Protein AF-A0A520IZM1-F1 (afdb_monomer_lite)

Secondary structure (DSSP, 8-state):
-TTTT-HHHHHHHTSS-THHHHHHHHHHHHHHHTT-SHHHHHHHHHHHHHHHTSS-THHHHHHHHHHHHHHHHTT-HHHHHHHHHHHHHHHIIIIIIIIIIIIHHHH-PPP---------THHHHHHHHHHHTSSHHHHHHHHHHHTS-TTHHHHHHHHHHH---TT----HHHHHHHHHHHHHHH-S---S-SS-HHHHTTHHHHHHHHHHHHHHHHHHTTSPPPHHHHHHHHHHIIIIIHHHHHHHHHHHHHHHHHHHHHHHTSSSSEEEEPGGGSTTGGGG----SS--SSEEEEGGGS-HHHHHHHHHHS-EEEE-HHHHTTTTPPS--SGGGTHHHHHHHHHHHHHTT--EEPP--

Structure (mmCIF, N/CA/C/O backbone):
data_AF-A0A520IZM1-F1
#
_entry.id   AF-A0A520IZM1-F1
#
loop_
_atom_site.group_PDB
_atom_site.id
_atom_site.type_symbol
_atom_site.label_atom_id
_atom_site.label_alt_id
_atom_site.label_comp_id
_atom_site.label_asym_id
_atom_site.label_entity_id
_atom_site.label_seq_id
_atom_site.pdbx_PDB_ins_code
_atom_site.Cartn_x
_atom_site.Cartn_y
_atom_site.Cartn_z
_atom_site.occupancy
_atom_site.B_iso_or_equiv
_atom_site.auth_seq_id
_atom_site.auth_comp_id
_atom_site.auth_asym_id
_atom_site.auth_atom_id
_atom_site.pdbx_PDB_model_num
ATOM 1 N N . MET A 1 1 ? -12.512 11.832 9.136 1.00 86.19 1 MET A N 1
ATOM 2 C CA . MET A 1 1 ? -11.643 13.032 9.088 1.00 86.19 1 MET A CA 1
ATOM 3 C C . MET A 1 1 ? -10.167 12.660 9.121 1.00 86.19 1 MET A C 1
ATOM 5 O O . MET A 1 1 ? -9.517 12.873 8.113 1.00 86.19 1 MET A O 1
ATOM 9 N N . LEU A 1 2 ? -9.660 12.018 10.186 1.00 93.12 2 LEU A N 1
ATOM 10 C CA . LEU A 1 2 ? -8.233 11.657 10.304 1.00 93.12 2 LEU A CA 1
ATOM 11 C C . LEU A 1 2 ? -7.685 10.897 9.080 1.00 93.12 2 LEU A C 1
ATOM 13 O O . LEU A 1 2 ? -6.688 11.326 8.507 1.00 93.12 2 LEU A O 1
ATOM 17 N N . ALA A 1 3 ? -8.380 9.843 8.633 1.00 92.50 3 ALA A N 1
ATOM 18 C CA . ALA A 1 3 ? -8.018 9.098 7.421 1.00 92.50 3 ALA A CA 1
ATOM 19 C C . ALA A 1 3 ? -8.086 9.948 6.140 1.00 92.50 3 ALA A C 1
ATOM 21 O O . ALA A 1 3 ? -7.183 9.879 5.319 1.00 92.50 3 ALA A O 1
ATOM 22 N N . LEU A 1 4 ? -9.122 10.781 5.987 1.00 91.25 4 LEU A N 1
ATOM 23 C CA . LEU A 1 4 ? -9.323 11.616 4.791 1.00 91.25 4 LEU A CA 1
ATOM 24 C C . LEU A 1 4 ? -8.214 12.658 4.607 1.00 91.25 4 LEU A C 1
ATOM 26 O O . LEU A 1 4 ? -7.920 13.057 3.491 1.00 91.25 4 LEU A O 1
ATOM 30 N N . THR A 1 5 ? -7.592 13.079 5.707 1.00 94.06 5 THR A N 1
ATOM 31 C CA . THR A 1 5 ? -6.440 13.991 5.707 1.00 94.06 5 THR A CA 1
ATOM 32 C C . THR A 1 5 ? -5.100 13.270 5.878 1.00 94.06 5 THR A C 1
ATOM 34 O O . THR A 1 5 ? -4.087 13.914 6.124 1.00 94.06 5 THR A O 1
ATOM 37 N N . SER A 1 6 ? -5.072 11.935 5.810 1.00 95.06 6 SER A N 1
ATOM 38 C CA . SER A 1 6 ? -3.815 11.186 5.774 1.00 95.06 6 SER A CA 1
ATOM 39 C C . SER A 1 6 ? -3.179 11.372 4.403 1.00 95.06 6 SER A C 1
ATOM 41 O O . SER A 1 6 ? -3.720 10.908 3.396 1.00 95.06 6 SER A O 1
ATOM 43 N N . THR A 1 7 ? -2.010 12.009 4.355 1.00 94.94 7 THR A N 1
ATOM 44 C CA . THR A 1 7 ? -1.255 12.162 3.108 1.00 94.94 7 THR A CA 1
ATOM 45 C C . THR A 1 7 ? -0.929 10.806 2.494 1.00 94.94 7 THR A C 1
ATOM 47 O O . THR A 1 7 ? -0.939 10.670 1.274 1.00 94.94 7 THR A O 1
ATOM 50 N N . GLN A 1 8 ? -0.694 9.777 3.319 1.00 94.25 8 GLN A N 1
ATOM 51 C CA . GLN A 1 8 ? -0.484 8.419 2.819 1.00 94.25 8 GLN A CA 1
ATOM 52 C C . GLN A 1 8 ? -1.692 7.918 2.025 1.00 94.25 8 GLN A C 1
ATOM 54 O O . GLN A 1 8 ? -1.521 7.351 0.946 1.00 94.25 8 GLN A O 1
ATOM 59 N N . LEU A 1 9 ? -2.905 8.121 2.541 1.00 93.06 9 LEU A N 1
ATOM 60 C CA . LEU A 1 9 ? -4.125 7.691 1.864 1.00 93.06 9 LEU A CA 1
ATOM 61 C C . LEU A 1 9 ? -4.373 8.484 0.581 1.00 93.06 9 LEU A C 1
ATOM 63 O O . LEU A 1 9 ? -4.640 7.886 -0.456 1.00 93.06 9 LEU A O 1
ATOM 67 N N . VAL A 1 10 ? -4.208 9.806 0.630 1.00 91.38 10 VAL A N 1
ATOM 68 C CA . VAL A 1 10 ? -4.404 10.677 -0.538 1.00 91.38 10 VAL A CA 1
ATOM 69 C C . VAL A 1 10 ? -3.401 10.353 -1.646 1.00 91.38 10 VAL A C 1
ATOM 71 O O . VAL A 1 10 ? -3.801 10.119 -2.782 1.00 91.38 10 VAL A O 1
ATOM 74 N N . ALA A 1 11 ? -2.108 10.270 -1.324 1.00 91.88 11 ALA A N 1
ATOM 75 C CA . ALA A 1 11 ? -1.072 10.010 -2.320 1.00 91.88 11 ALA A CA 1
ATOM 76 C C . ALA A 1 11 ? -1.209 8.618 -2.952 1.00 91.88 11 ALA A C 1
ATOM 78 O O . ALA A 1 11 ? -1.062 8.477 -4.161 1.00 91.88 11 ALA A O 1
ATOM 79 N N . THR A 1 12 ? -1.532 7.590 -2.159 1.00 89.88 12 THR A N 1
ATOM 80 C CA . THR A 1 12 ? -1.776 6.244 -2.707 1.00 89.88 12 THR A CA 1
ATOM 81 C C . THR A 1 12 ? -3.019 6.201 -3.597 1.00 89.88 12 THR A C 1
ATOM 83 O O . THR A 1 12 ? -2.967 5.561 -4.644 1.00 89.88 12 THR A O 1
ATOM 86 N N . ALA A 1 13 ? -4.086 6.934 -3.256 1.00 88.88 13 ALA A N 1
ATOM 87 C CA . ALA A 1 13 ? -5.315 6.990 -4.053 1.00 88.88 13 ALA A CA 1
ATOM 88 C C . ALA A 1 13 ? -5.126 7.637 -5.436 1.00 88.88 13 ALA A C 1
ATOM 90 O O . ALA A 1 13 ? -5.909 7.382 -6.345 1.00 88.88 13 ALA A O 1
ATOM 91 N N . MET A 1 14 ? -4.074 8.439 -5.619 1.00 87.88 14 MET A N 1
ATOM 92 C CA . MET A 1 14 ? -3.704 9.033 -6.910 1.00 87.88 14 MET A CA 1
ATOM 93 C C . MET A 1 14 ? -2.930 8.069 -7.821 1.00 87.88 14 MET A C 1
ATOM 95 O O . MET A 1 14 ? -2.440 8.470 -8.876 1.00 87.88 14 MET A O 1
ATOM 99 N N . THR A 1 15 ? -2.767 6.809 -7.416 1.00 83.88 15 THR A N 1
ATOM 100 C CA . THR A 1 15 ? -1.950 5.826 -8.130 1.00 83.88 15 THR A CA 1
ATOM 101 C C . THR A 1 15 ? -2.686 4.507 -8.306 1.00 83.88 15 THR A C 1
ATOM 103 O O . THR A 1 15 ? -3.605 4.191 -7.558 1.00 83.88 15 THR A O 1
ATOM 106 N N . ALA A 1 16 ? -2.231 3.681 -9.250 1.00 78.12 16 ALA A N 1
ATOM 107 C CA . ALA A 1 16 ? -2.749 2.326 -9.443 1.00 78.12 16 ALA A CA 1
ATOM 108 C C . ALA A 1 16 ? -2.292 1.328 -8.352 1.00 78.12 16 ALA A C 1
ATOM 110 O O . ALA A 1 16 ? -2.484 0.120 -8.490 1.00 78.12 16 ALA A O 1
ATOM 111 N N . TYR A 1 17 ? -1.668 1.797 -7.262 1.00 76.06 17 TYR A N 1
ATOM 112 C CA . TYR A 1 17 ? -1.291 0.925 -6.156 1.00 76.06 17 TYR A CA 1
ATOM 113 C C . TYR A 1 17 ? -2.543 0.351 -5.486 1.00 76.06 17 TYR A C 1
ATOM 115 O O . TYR A 1 17 ? -3.392 1.078 -4.974 1.00 76.06 17 TYR A O 1
ATOM 123 N N . ALA A 1 18 ? -2.589 -0.975 -5.350 1.00 82.69 18 ALA A N 1
ATOM 124 C CA . ALA A 1 18 ? -3.681 -1.693 -4.684 1.00 82.69 18 ALA A CA 1
ATOM 125 C C . ALA A 1 18 ? -3.877 -1.330 -3.197 1.00 82.69 18 ALA A C 1
ATOM 127 O O . ALA A 1 18 ? -4.803 -1.813 -2.551 1.00 82.69 18 ALA A O 1
ATOM 128 N N . MET A 1 19 ? -3.005 -0.501 -2.620 1.00 89.25 19 MET A N 1
ATOM 129 C CA . MET A 1 19 ? -3.040 -0.156 -1.202 1.00 89.25 19 MET A CA 1
ATOM 130 C C . MET A 1 19 ? -4.317 0.582 -0.814 1.00 89.25 19 MET A C 1
ATOM 132 O O . MET A 1 19 ? -4.907 0.245 0.209 1.00 89.25 19 MET A O 1
ATOM 136 N N . THR A 1 20 ? -4.805 1.497 -1.651 1.00 89.88 20 THR A N 1
ATOM 137 C CA . THR A 1 20 ? -6.075 2.190 -1.399 1.00 89.88 20 THR A CA 1
ATOM 138 C C . THR A 1 20 ? -7.253 1.214 -1.399 1.00 89.88 20 THR A C 1
ATOM 140 O O . THR A 1 20 ? -8.137 1.317 -0.549 1.00 89.88 20 THR A O 1
ATOM 143 N N . ALA A 1 21 ? -7.231 0.208 -2.281 1.00 92.06 21 ALA A N 1
ATOM 144 C CA . ALA A 1 21 ? -8.219 -0.866 -2.275 1.00 92.06 21 ALA A CA 1
ATOM 145 C C . ALA A 1 21 ? -8.105 -1.733 -1.008 1.00 92.06 21 ALA A C 1
ATOM 147 O O . ALA A 1 21 ? -9.122 -2.024 -0.384 1.00 92.06 21 ALA A O 1
ATOM 148 N N . HIS A 1 22 ? -6.890 -2.067 -0.556 1.00 92.88 22 HIS A N 1
ATOM 149 C CA . HIS A 1 22 ? -6.690 -2.749 0.728 1.00 92.88 22 HIS A CA 1
ATOM 150 C C . HIS A 1 22 ? -7.222 -1.933 1.909 1.00 92.88 22 HIS A C 1
ATOM 152 O O . HIS A 1 22 ? -7.874 -2.501 2.780 1.00 92.88 22 HIS A O 1
ATOM 158 N N . PHE A 1 23 ? -6.992 -0.617 1.948 1.00 94.38 23 PHE A N 1
ATOM 159 C CA . PHE A 1 23 ? -7.572 0.250 2.9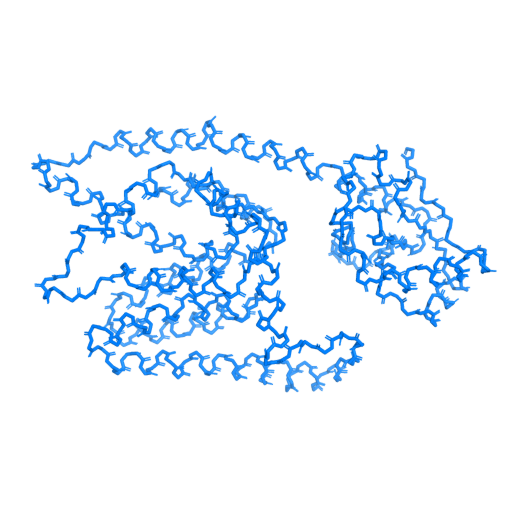74 1.00 94.38 23 PHE A CA 1
ATOM 160 C C . PHE A 1 23 ? -9.102 0.182 2.956 1.00 94.38 23 PHE A C 1
ATOM 162 O O . PHE A 1 23 ? -9.711 -0.071 3.994 1.00 94.38 23 PHE A O 1
ATOM 169 N N . ALA A 1 24 ? -9.717 0.383 1.787 1.00 95.44 24 ALA A N 1
ATOM 170 C CA . ALA A 1 24 ? -11.167 0.414 1.647 1.00 95.44 24 ALA A CA 1
ATOM 171 C C . ALA A 1 24 ? -11.797 -0.930 2.034 1.00 95.44 24 ALA A C 1
ATOM 173 O O . ALA A 1 24 ? -12.687 -0.969 2.881 1.00 95.44 24 ALA A O 1
ATOM 174 N N . LEU A 1 25 ? -11.294 -2.038 1.483 1.00 96.94 25 LEU A N 1
ATOM 175 C CA . LEU A 1 25 ? -11.811 -3.368 1.790 1.00 96.94 25 LEU A CA 1
ATOM 176 C C . LEU A 1 25 ? -11.578 -3.742 3.255 1.00 96.94 25 LEU A C 1
ATOM 178 O O . LEU A 1 25 ? -12.497 -4.258 3.876 1.00 96.94 25 LEU A O 1
ATOM 182 N N . ASN A 1 26 ? -10.422 -3.425 3.849 1.00 96.50 26 ASN A N 1
ATOM 183 C CA . ASN A 1 26 ? -10.201 -3.672 5.276 1.00 96.50 26 ASN A CA 1
ATOM 184 C C . ASN A 1 26 ? -11.117 -2.812 6.158 1.00 96.50 26 ASN A C 1
ATOM 186 O O . ASN A 1 26 ? -11.580 -3.289 7.189 1.00 96.50 26 ASN A O 1
ATOM 190 N N . ALA A 1 27 ? -11.413 -1.567 5.772 1.00 97.00 27 ALA A N 1
ATOM 191 C CA . ALA A 1 27 ? -12.343 -0.712 6.506 1.00 97.00 27 ALA A CA 1
ATOM 192 C C . ALA A 1 27 ? -13.780 -1.254 6.456 1.00 97.00 27 ALA A C 1
ATOM 194 O O . ALA A 1 27 ? -14.446 -1.321 7.489 1.00 97.00 27 ALA A O 1
ATOM 195 N N . ILE A 1 28 ? -14.245 -1.679 5.275 1.00 97.94 28 ILE A N 1
ATOM 196 C CA . ILE A 1 28 ? -15.577 -2.273 5.100 1.00 97.94 28 ILE A CA 1
ATOM 197 C C . ILE A 1 28 ? -15.640 -3.625 5.824 1.00 97.94 28 ILE A C 1
ATOM 199 O O . ILE A 1 28 ? -16.577 -3.870 6.581 1.00 97.94 28 ILE A O 1
ATOM 203 N N . TRP A 1 29 ? -14.613 -4.468 5.671 1.00 98.38 29 TRP A N 1
ATOM 204 C CA . TRP A 1 29 ? -14.464 -5.721 6.414 1.00 98.38 29 TRP A CA 1
ATOM 205 C C . TRP A 1 29 ? -14.590 -5.482 7.915 1.00 98.38 29 TRP A C 1
ATOM 207 O O . TRP A 1 29 ? -15.370 -6.154 8.581 1.00 98.38 29 TRP A O 1
ATOM 217 N N . LEU A 1 30 ? -13.872 -4.483 8.437 1.00 97.62 30 LEU A N 1
ATOM 218 C CA . LEU A 1 30 ? -13.854 -4.154 9.857 1.00 97.62 30 LEU A CA 1
ATOM 219 C C . LEU A 1 30 ? -15.220 -3.680 10.342 1.00 97.62 30 LEU A C 1
ATOM 221 O O . LEU A 1 30 ? -15.668 -4.103 11.404 1.00 97.62 30 LEU A O 1
ATOM 225 N N . ALA A 1 31 ? -15.910 -2.858 9.551 1.00 97.50 31 ALA A N 1
ATOM 226 C CA . ALA A 1 31 ? -17.267 -2.431 9.860 1.00 97.50 31 ALA A CA 1
ATOM 227 C C . ALA A 1 31 ? -18.223 -3.627 9.983 1.00 97.50 31 ALA A C 1
ATOM 229 O O . ALA A 1 31 ? -18.970 -3.699 10.955 1.00 97.50 31 ALA A O 1
ATOM 230 N N . PHE A 1 32 ? -18.175 -4.588 9.053 1.00 98.31 32 PHE A N 1
ATOM 231 C CA . PHE A 1 32 ? -19.036 -5.775 9.100 1.00 98.31 32 PHE A CA 1
ATOM 232 C C . PHE A 1 32 ? -18.636 -6.774 10.187 1.00 98.31 32 PHE A C 1
ATOM 234 O O . PHE A 1 32 ? -19.505 -7.298 10.881 1.00 98.31 32 PHE A O 1
ATOM 241 N N . TYR A 1 33 ? -17.338 -6.988 10.388 1.00 97.75 33 TYR A N 1
ATOM 242 C CA . TYR A 1 33 ? -16.811 -7.838 11.450 1.00 97.75 33 TYR A CA 1
ATOM 243 C C . TYR A 1 33 ? -17.253 -7.343 12.836 1.00 97.75 33 TYR A C 1
ATOM 245 O O . TYR A 1 33 ? -17.683 -8.130 13.680 1.00 97.75 33 TYR A O 1
ATOM 253 N N . LEU A 1 34 ? -17.220 -6.024 13.062 1.00 95.44 34 LEU A N 1
ATOM 254 C CA . LEU A 1 34 ? -17.606 -5.422 14.340 1.00 95.44 34 LEU A CA 1
ATOM 255 C C . LEU A 1 34 ? -19.116 -5.445 14.616 1.00 95.44 34 LEU A C 1
ATOM 257 O O . LEU A 1 34 ? -19.501 -5.224 15.762 1.00 95.44 34 LEU A O 1
ATOM 261 N N . ARG A 1 35 ? -19.970 -5.755 13.629 1.00 95.75 35 ARG A N 1
ATOM 262 C CA . ARG A 1 35 ? -21.417 -5.925 13.859 1.00 95.75 35 ARG A CA 1
ATOM 263 C C . ARG A 1 35 ? -21.745 -7.151 14.710 1.00 95.75 35 ARG A C 1
ATOM 265 O O . ARG A 1 35 ? -22.780 -7.160 15.366 1.00 95.75 35 ARG A O 1
ATOM 272 N N . ARG A 1 36 ? -20.869 -8.165 14.709 1.00 92.31 36 ARG A N 1
ATOM 273 C CA . ARG A 1 36 ? -21.008 -9.416 15.485 1.00 92.31 36 ARG A CA 1
ATOM 274 C C . ARG A 1 36 ? -22.295 -10.206 15.208 1.00 92.31 36 ARG A C 1
ATOM 276 O O . ARG A 1 36 ? -22.712 -11.013 16.035 1.00 92.31 36 ARG A O 1
ATOM 283 N N . ASP A 1 37 ? -22.911 -9.997 14.049 1.00 96.00 37 ASP A N 1
ATOM 284 C CA . ASP A 1 37 ? -24.079 -10.748 13.591 1.00 96.00 37 ASP A CA 1
ATOM 285 C C . ASP A 1 37 ? -23.699 -11.709 12.440 1.00 96.00 37 ASP A C 1
ATOM 287 O O . ASP A 1 37 ? -22.676 -11.495 11.777 1.00 96.00 37 ASP A O 1
ATOM 291 N N . PRO A 1 38 ? -24.472 -12.786 12.186 1.00 96.62 38 PRO A N 1
ATOM 292 C CA . PRO A 1 38 ? -24.128 -13.780 11.166 1.00 96.62 38 PRO A CA 1
ATOM 293 C C . PRO A 1 38 ? -23.990 -13.204 9.753 1.00 96.62 38 PRO A C 1
ATOM 295 O O . PRO A 1 38 ? -23.098 -13.616 9.012 1.00 96.62 38 PRO A O 1
ATOM 298 N N . LEU A 1 39 ? -24.836 -12.235 9.384 1.00 97.25 39 LEU A N 1
ATOM 299 C CA . LEU A 1 39 ? -24.761 -11.571 8.085 1.00 97.25 39 LEU A CA 1
ATOM 300 C C . LEU A 1 39 ? -23.499 -10.706 8.005 1.00 97.25 39 LEU A C 1
ATOM 302 O O . LEU A 1 39 ? -22.800 -10.736 6.996 1.00 97.25 39 LEU A O 1
ATOM 306 N N . GLY A 1 40 ? -23.160 -10.000 9.086 1.00 97.69 40 GLY A N 1
ATOM 307 C CA . GLY A 1 40 ? -21.903 -9.267 9.219 1.00 97.69 40 GLY A CA 1
ATOM 308 C C . GLY A 1 40 ? -20.684 -10.160 8.990 1.00 97.69 40 GLY A C 1
ATOM 309 O O . GLY A 1 40 ? -19.823 -9.834 8.176 1.00 97.69 40 GLY A O 1
ATOM 310 N N . HIS A 1 41 ? -20.639 -11.333 9.624 1.00 98.00 41 HIS A N 1
ATOM 311 C CA . HIS A 1 41 ? -19.549 -12.284 9.408 1.00 98.00 41 HIS A CA 1
ATOM 312 C C . HIS A 1 41 ? -19.519 -12.850 7.985 1.00 98.00 41 HIS A C 1
ATOM 314 O O . HIS A 1 41 ? -18.443 -12.913 7.392 1.00 98.00 41 HIS A O 1
ATOM 320 N N . ALA A 1 42 ? -20.670 -13.200 7.407 1.00 98.06 42 ALA A N 1
ATOM 321 C CA . ALA A 1 42 ? -20.746 -13.684 6.029 1.00 98.06 42 ALA A CA 1
ATOM 322 C C . ALA A 1 42 ? -20.217 -12.644 5.026 1.00 98.06 42 ALA A C 1
ATOM 324 O O . ALA A 1 42 ? -19.380 -12.960 4.179 1.00 98.06 42 ALA A O 1
ATOM 325 N N . VAL A 1 43 ? -20.639 -11.383 5.166 1.00 98.31 43 VAL A N 1
ATOM 326 C CA . VAL A 1 43 ? -20.176 -10.281 4.311 1.00 98.31 43 VAL A CA 1
ATOM 327 C C . VAL A 1 43 ? -18.689 -9.996 4.535 1.00 98.31 43 VAL A C 1
ATOM 329 O O . VAL A 1 43 ? -17.949 -9.832 3.567 1.00 98.31 43 VAL A O 1
ATOM 332 N N . ALA A 1 44 ? -18.212 -9.997 5.782 1.00 98.25 44 ALA A N 1
ATOM 333 C CA . ALA A 1 44 ? -16.790 -9.832 6.077 1.00 98.25 44 ALA A CA 1
ATOM 334 C C . ALA A 1 44 ? -15.942 -10.955 5.452 1.00 98.25 44 ALA A C 1
ATOM 336 O O . ALA A 1 44 ? -14.880 -10.681 4.901 1.00 98.25 44 ALA A O 1
ATOM 337 N N . ILE A 1 45 ? -16.407 -12.207 5.464 1.00 98.31 45 ILE A N 1
ATOM 338 C CA . ILE A 1 45 ? -15.703 -13.314 4.799 1.00 98.31 45 ILE A CA 1
ATOM 339 C C . ILE A 1 45 ? -15.641 -13.093 3.280 1.00 98.31 45 ILE A C 1
ATOM 341 O O . ILE A 1 45 ? -14.573 -13.212 2.681 1.00 98.31 45 ILE A O 1
ATOM 345 N N . ALA A 1 46 ? -16.751 -12.693 2.655 1.00 98.00 46 ALA A N 1
ATOM 346 C CA . ALA A 1 46 ? -16.778 -12.391 1.223 1.00 98.00 46 ALA A CA 1
ATOM 347 C C . ALA A 1 46 ? -15.823 -11.241 0.850 1.00 98.00 46 ALA A C 1
ATOM 349 O O . ALA A 1 46 ? -15.053 -11.347 -0.105 1.00 98.00 46 ALA A O 1
ATOM 350 N N . ILE A 1 47 ? -15.805 -10.163 1.640 1.00 98.12 47 ILE A N 1
ATOM 351 C CA . ILE A 1 47 ? -14.861 -9.052 1.457 1.00 98.12 47 ILE A CA 1
ATOM 352 C C . ILE A 1 47 ? -13.419 -9.528 1.645 1.00 98.12 47 ILE A C 1
ATOM 354 O O . ILE A 1 47 ? -12.536 -9.102 0.905 1.00 98.12 47 ILE A O 1
ATOM 358 N N . GLY A 1 48 ? -13.171 -10.411 2.612 1.00 97.25 48 GLY A N 1
ATOM 359 C CA . GLY A 1 48 ? -11.837 -10.939 2.873 1.00 97.25 48 GLY A CA 1
ATOM 360 C C . GLY A 1 48 ? -11.293 -11.802 1.737 1.00 97.25 48 GLY A C 1
ATOM 361 O O . GLY A 1 48 ? -10.105 -11.707 1.414 1.00 97.25 48 GLY A O 1
ATOM 362 N N . LEU A 1 49 ? -12.163 -12.556 1.059 1.00 96.69 49 LEU A N 1
ATOM 363 C CA . LEU A 1 49 ? -11.809 -13.262 -0.171 1.00 96.69 49 LEU A CA 1
ATOM 364 C C . LEU A 1 49 ? -11.353 -12.274 -1.253 1.00 96.69 49 LEU A C 1
ATOM 366 O O . LEU A 1 49 ? -10.274 -12.451 -1.816 1.00 96.69 49 LEU A O 1
ATOM 370 N N . LEU A 1 50 ? -12.115 -11.202 -1.495 1.00 95.50 50 LEU A N 1
ATOM 371 C CA . LEU A 1 50 ? -11.759 -10.170 -2.480 1.00 95.50 50 LEU A CA 1
ATOM 372 C C . LEU A 1 50 ? -10.463 -9.437 -2.107 1.00 95.50 50 LEU A C 1
ATOM 374 O O . LEU A 1 50 ? -9.587 -9.251 -2.948 1.00 95.50 50 LEU A O 1
ATOM 378 N N . ALA A 1 51 ? -10.312 -9.052 -0.838 1.00 95.06 51 ALA A N 1
ATOM 379 C CA . ALA A 1 51 ? -9.149 -8.319 -0.348 1.00 95.06 51 ALA A CA 1
ATOM 380 C C . ALA A 1 51 ? -7.857 -9.141 -0.438 1.00 95.06 51 ALA A C 1
ATOM 382 O O . ALA A 1 51 ? -6.797 -8.585 -0.730 1.00 95.06 51 ALA A O 1
ATOM 383 N N . THR A 1 52 ? -7.941 -10.456 -0.218 1.00 93.81 52 THR A N 1
ATOM 384 C CA . THR A 1 52 ? -6.815 -11.385 -0.399 1.00 93.81 52 THR A CA 1
ATOM 385 C C . THR A 1 52 ? -6.366 -11.457 -1.862 1.00 93.81 52 THR A C 1
ATOM 387 O O . THR A 1 52 ? -5.172 -11.572 -2.123 1.00 93.81 52 THR A O 1
ATOM 390 N N . GLY A 1 53 ? -7.293 -11.328 -2.815 1.00 89.88 53 GLY A N 1
ATOM 391 C CA . GLY A 1 53 ? -7.032 -11.456 -4.252 1.00 89.88 53 GLY A CA 1
ATOM 392 C C . GLY A 1 53 ? -6.411 -10.250 -4.952 1.00 89.88 53 GLY A C 1
ATOM 393 O O . GLY A 1 53 ? -6.180 -10.324 -6.151 1.00 89.88 53 GLY A O 1
ATOM 394 N N . LEU A 1 54 ? -6.171 -9.135 -4.251 1.00 88.56 54 LEU A N 1
ATOM 395 C CA . LEU A 1 54 ? -5.706 -7.889 -4.869 1.00 88.56 54 LEU A CA 1
ATOM 396 C C . LEU A 1 54 ? -4.264 -7.982 -5.402 1.00 88.56 54 LEU A C 1
ATOM 398 O O . LEU A 1 54 ? -4.032 -8.345 -6.547 1.00 88.56 54 LEU A O 1
ATOM 402 N N . HIS A 1 55 ? -3.276 -7.574 -4.603 1.00 78.69 55 HIS A N 1
ATOM 403 C CA . HIS A 1 55 ? -1.884 -7.499 -5.053 1.00 78.69 55 HIS A CA 1
ATOM 404 C C . HIS A 1 55 ? -1.040 -8.664 -4.542 1.00 78.69 55 HIS A C 1
ATOM 406 O O . HIS A 1 55 ? -0.205 -9.195 -5.265 1.00 78.69 55 HIS A O 1
ATOM 412 N N . GLN A 1 56 ? -1.224 -9.027 -3.274 1.00 79.25 56 GLN A N 1
ATOM 413 C CA . GLN A 1 56 ? -0.481 -10.084 -2.601 1.00 79.25 56 GLN A CA 1
ATOM 414 C C . GLN A 1 56 ? -1.350 -10.668 -1.485 1.00 79.25 56 GLN A C 1
ATOM 416 O O . GLN A 1 56 ? -1.863 -9.916 -0.649 1.00 79.25 56 GLN A O 1
ATOM 421 N N . PHE A 1 57 ? -1.448 -11.999 -1.436 1.00 80.81 57 PHE A N 1
ATOM 422 C CA . PHE A 1 57 ? -2.330 -12.719 -0.510 1.00 80.81 57 PHE A CA 1
ATOM 423 C C . PHE A 1 57 ? -2.078 -12.354 0.956 1.00 80.81 57 PHE A C 1
ATOM 425 O O . PHE A 1 57 ? -3.007 -12.267 1.759 1.00 80.81 57 PHE A O 1
ATOM 432 N N . GLN A 1 58 ? -0.822 -12.069 1.308 1.00 82.62 58 GLN A N 1
ATOM 433 C CA . GLN A 1 58 ? -0.459 -11.763 2.683 1.00 82.62 58 GLN A CA 1
ATOM 434 C C . GLN A 1 58 ? -1.092 -10.474 3.231 1.00 82.62 58 GLN A C 1
ATOM 436 O O . GLN A 1 58 ? -1.362 -10.427 4.421 1.00 82.62 58 GLN A O 1
ATOM 441 N N . PHE A 1 59 ? -1.373 -9.428 2.444 1.00 87.81 59 PHE A N 1
ATOM 442 C CA . PHE A 1 59 ? -1.785 -8.141 3.039 1.00 87.81 59 PHE A CA 1
ATOM 443 C C . PHE A 1 59 ? -3.068 -8.244 3.870 1.00 87.81 59 PHE A C 1
ATOM 445 O O . PHE A 1 59 ? -3.118 -7.732 4.989 1.00 87.81 59 PHE A O 1
ATOM 452 N N . HIS A 1 60 ? -4.093 -8.918 3.344 1.00 92.38 60 HIS A N 1
ATOM 453 C CA . HIS A 1 60 ? -5.339 -9.098 4.082 1.00 92.38 60 HIS A CA 1
ATOM 454 C C . HIS A 1 60 ? -5.221 -10.198 5.146 1.00 92.38 60 HIS A C 1
ATOM 456 O O . HIS A 1 60 ? -5.687 -10.014 6.265 1.00 92.38 60 HIS A O 1
ATOM 462 N N . VAL A 1 61 ? -4.533 -11.306 4.853 1.00 91.69 61 VAL A N 1
ATOM 463 C CA . VAL A 1 61 ? -4.357 -12.401 5.824 1.00 91.69 61 VAL A CA 1
ATOM 464 C C . VAL A 1 61 ? -3.582 -11.940 7.065 1.00 91.69 61 VAL A C 1
ATOM 466 O O . VAL A 1 61 ? -3.980 -12.252 8.186 1.00 91.69 61 VAL A O 1
ATOM 469 N N . LEU A 1 62 ? -2.525 -11.136 6.899 1.00 88.75 62 LEU A N 1
ATOM 470 C CA . LEU A 1 62 ? -1.774 -10.566 8.023 1.00 88.75 62 LEU A CA 1
ATOM 471 C C . LEU A 1 62 ? -2.638 -9.575 8.819 1.00 88.75 62 LEU A C 1
ATOM 473 O O . LEU A 1 62 ? -2.559 -9.556 10.044 1.00 88.75 62 LEU A O 1
ATOM 477 N N . PHE A 1 63 ? -3.503 -8.806 8.152 1.00 93.81 63 PHE A N 1
ATOM 478 C CA . PHE A 1 63 ? -4.474 -7.935 8.818 1.00 93.81 63 PHE A CA 1
ATOM 479 C C . PHE A 1 63 ? -5.495 -8.731 9.648 1.00 93.81 63 PHE A C 1
ATOM 481 O O . PHE A 1 63 ? -5.736 -8.395 10.800 1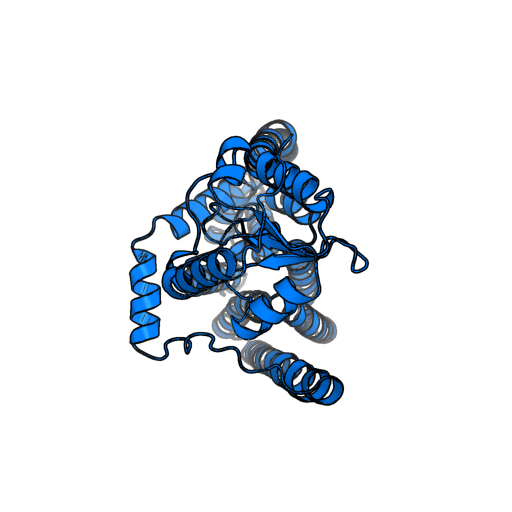.00 93.81 63 PHE A O 1
ATOM 488 N N . VAL A 1 64 ? -6.070 -9.808 9.104 1.00 95.75 64 VAL A N 1
ATOM 489 C CA . VAL A 1 64 ? -7.050 -10.644 9.824 1.00 95.75 64 VAL A CA 1
ATOM 490 C C . VAL A 1 64 ? -6.392 -11.460 10.940 1.00 95.75 64 VAL A C 1
ATOM 492 O O . VAL A 1 64 ? -7.047 -11.767 11.936 1.00 95.75 64 VAL A O 1
ATOM 495 N N . SER A 1 65 ? -5.094 -11.768 10.836 1.00 93.56 65 SER A N 1
ATOM 496 C CA . SER A 1 65 ? -4.380 -12.571 11.837 1.00 93.56 65 SER A CA 1
ATOM 497 C C . SER A 1 65 ? -4.506 -12.009 13.258 1.00 93.56 65 SER A C 1
ATOM 499 O O . SER A 1 65 ? -4.766 -12.764 14.197 1.00 93.56 65 SER A O 1
ATOM 501 N N . GLY A 1 66 ? -4.430 -10.684 13.426 1.00 95.62 66 GLY A N 1
ATOM 502 C CA . GLY A 1 66 ? -4.631 -10.072 14.732 1.00 95.62 66 GLY A CA 1
ATOM 503 C C . GLY A 1 66 ? -6.057 -10.210 15.253 1.00 95.62 66 GLY A C 1
ATOM 504 O O . GLY A 1 66 ? -6.239 -10.388 16.453 1.00 95.62 66 GLY A O 1
ATOM 505 N N . PHE A 1 67 ? -7.068 -10.187 14.383 1.00 97.00 67 PHE A N 1
ATOM 506 C CA . PHE A 1 67 ? -8.464 -10.388 14.783 1.00 97.00 67 PHE A CA 1
ATOM 507 C C . PHE A 1 67 ? -8.734 -11.826 15.224 1.00 97.00 67 PHE A C 1
ATOM 509 O O . PHE A 1 67 ? -9.432 -12.028 16.211 1.00 97.00 67 PHE A O 1
ATOM 516 N N . ILE A 1 68 ? -8.113 -12.814 14.573 1.00 97.25 68 ILE A N 1
ATOM 517 C CA . ILE A 1 68 ? -8.176 -14.218 15.005 1.00 97.25 68 ILE A CA 1
ATOM 518 C C . ILE A 1 68 ? -7.577 -14.368 16.410 1.00 97.25 68 ILE A C 1
ATOM 520 O O . ILE A 1 68 ? -8.200 -14.959 17.293 1.00 97.25 68 ILE A O 1
ATOM 524 N N . VAL A 1 69 ? -6.392 -13.791 16.645 1.00 96.88 69 VAL A N 1
ATOM 525 C CA . VAL A 1 69 ? -5.752 -13.812 17.972 1.00 96.88 69 VAL A CA 1
ATOM 526 C C . VAL A 1 69 ? -6.600 -13.073 19.004 1.00 96.88 69 VAL A C 1
ATOM 528 O O . VAL A 1 69 ? -6.785 -13.562 20.116 1.00 96.88 69 VAL A O 1
ATOM 531 N N . TRP A 1 70 ? -7.157 -11.920 18.636 1.00 96.00 70 TRP A N 1
ATOM 532 C CA . TRP A 1 70 ? -8.051 -11.161 19.501 1.00 96.00 70 TRP A CA 1
ATOM 533 C C . TRP A 1 70 ? -9.315 -11.954 19.861 1.00 96.00 70 TRP A C 1
ATOM 535 O O . TRP A 1 70 ? -9.722 -11.936 21.023 1.00 96.00 70 TRP A O 1
ATOM 545 N N . ASP A 1 71 ? -9.916 -12.682 18.918 1.00 96.19 71 ASP A N 1
ATOM 546 C CA . ASP A 1 71 ? -11.073 -13.541 19.172 1.00 96.19 71 ASP A CA 1
ATOM 547 C C . ASP A 1 71 ? -10.742 -14.685 20.128 1.00 96.19 71 ASP A C 1
ATOM 549 O O . ASP A 1 71 ? -11.479 -14.877 21.097 1.00 96.19 71 ASP A O 1
ATOM 553 N N . PHE A 1 72 ? -9.621 -15.385 19.929 1.00 96.56 72 PHE A N 1
ATOM 554 C CA . PHE A 1 72 ? -9.163 -16.408 20.875 1.00 96.56 72 PHE A CA 1
ATOM 555 C C . PHE A 1 72 ? -8.929 -15.824 22.270 1.00 96.56 72 PHE A C 1
ATOM 557 O O . PHE A 1 72 ? -9.468 -16.339 23.250 1.00 96.56 72 PHE A O 1
ATOM 564 N N . ALA A 1 73 ? -8.209 -14.703 22.358 1.00 94.06 73 ALA A N 1
ATOM 565 C CA . ALA A 1 73 ? -7.932 -14.023 23.622 1.00 94.06 73 ALA A CA 1
ATOM 566 C C . ALA A 1 73 ? -9.206 -13.487 24.305 1.00 94.06 73 ALA A C 1
ATOM 568 O O . ALA A 1 73 ? -9.240 -13.322 25.519 1.00 94.06 73 ALA A O 1
ATOM 569 N N . SER A 1 74 ? -10.270 -13.244 23.537 1.00 93.12 74 SER A N 1
ATOM 570 C CA . SER A 1 74 ? -11.577 -12.820 24.051 1.00 93.12 74 SER A CA 1
ATOM 571 C C . SER A 1 74 ? -12.537 -13.983 24.336 1.00 93.12 74 SER A C 1
ATOM 573 O O . SER A 1 74 ? -13.715 -13.737 24.611 1.00 93.12 74 SER A O 1
ATOM 575 N N . GLY A 1 75 ? -12.093 -15.237 24.199 1.00 93.31 75 GLY A N 1
ATOM 576 C CA . GLY A 1 75 ? -12.922 -16.434 24.377 1.00 93.31 75 GLY A CA 1
ATOM 577 C C . GLY A 1 75 ? -13.914 -16.715 23.238 1.00 93.31 75 GLY A C 1
ATOM 578 O O . GLY A 1 75 ? -14.776 -17.580 23.372 1.00 93.31 75 GLY A O 1
ATOM 579 N N . ARG A 1 76 ? -13.815 -16.022 22.098 1.00 94.12 76 ARG A N 1
ATOM 580 C CA . ARG A 1 76 ? -14.681 -16.197 20.916 1.00 94.12 76 ARG A CA 1
ATOM 581 C C . ARG A 1 76 ? -14.124 -17.263 19.965 1.00 94.12 76 ARG A C 1
ATOM 583 O O . ARG A 1 76 ? -13.959 -17.025 18.770 1.00 94.12 76 ARG A O 1
ATOM 590 N N . TRP A 1 77 ? -13.862 -18.458 20.497 1.00 96.56 77 TRP A N 1
ATOM 591 C CA . TRP A 1 77 ? -13.214 -19.568 19.782 1.00 96.56 77 TRP A CA 1
ATOM 592 C C . TRP A 1 77 ? -13.909 -19.931 18.470 1.00 96.56 77 TRP A C 1
ATOM 594 O O . TRP A 1 77 ? -13.247 -20.106 17.455 1.00 96.56 77 TRP A O 1
ATOM 604 N N . ARG A 1 78 ? -15.248 -19.972 18.459 1.00 96.88 78 ARG A N 1
ATOM 605 C CA . ARG A 1 78 ? -16.017 -20.276 17.244 1.00 96.88 78 ARG A CA 1
ATOM 606 C C . ARG A 1 78 ? -15.749 -19.263 16.129 1.00 96.88 78 ARG A C 1
ATOM 608 O O . ARG A 1 78 ? -15.496 -19.664 14.998 1.00 96.88 78 ARG A O 1
ATOM 615 N N . THR A 1 79 ? -15.784 -17.968 16.443 1.00 96.62 79 THR A N 1
ATOM 616 C CA . THR A 1 79 ? -15.507 -16.899 15.474 1.00 96.62 79 THR A CA 1
ATOM 617 C C . THR A 1 79 ? -14.061 -16.972 14.991 1.00 96.62 79 THR A C 1
ATOM 619 O O . THR A 1 79 ? -13.827 -16.954 13.785 1.00 96.62 79 THR A O 1
ATOM 622 N N . ALA A 1 80 ? -13.107 -17.168 15.908 1.00 97.50 80 ALA A N 1
ATOM 623 C CA . ALA A 1 80 ? -11.697 -17.334 15.567 1.00 97.50 80 ALA A CA 1
ATOM 624 C C . ALA A 1 80 ? -11.473 -18.504 14.594 1.00 97.50 80 ALA A C 1
ATOM 626 O O . ALA A 1 80 ? -10.818 -18.338 13.565 1.00 97.50 80 ALA A O 1
ATOM 627 N N . SER A 1 81 ? -12.064 -19.672 14.873 1.00 97.81 81 SER A N 1
ATOM 628 C CA . SER A 1 81 ? -11.980 -20.851 14.006 1.00 97.81 81 SER A CA 1
ATOM 629 C C . SER A 1 81 ? -12.608 -20.612 12.634 1.00 97.81 81 SER A C 1
ATOM 631 O O . SER A 1 81 ? -12.031 -21.026 11.632 1.00 97.81 81 SER A O 1
ATOM 633 N N . ILE A 1 82 ? -13.747 -19.912 12.560 1.00 98.00 82 ILE A N 1
ATOM 634 C CA . ILE A 1 82 ? -14.376 -19.550 11.281 1.00 98.00 82 ILE A CA 1
ATOM 635 C C . ILE A 1 82 ? -13.424 -18.697 10.436 1.00 98.00 82 ILE A C 1
ATOM 637 O O . ILE A 1 82 ? -13.212 -19.011 9.267 1.00 98.00 82 ILE A O 1
ATOM 641 N N . TYR A 1 83 ? -12.815 -17.656 11.010 1.00 97.94 83 TYR A N 1
ATOM 642 C CA . TYR A 1 83 ? -11.878 -16.807 10.268 1.00 97.94 83 TYR A CA 1
ATOM 643 C C . TYR A 1 83 ? -10.564 -17.514 9.935 1.00 97.94 83 TYR A C 1
ATOM 645 O O . TYR A 1 83 ? -9.996 -17.252 8.878 1.00 97.94 83 TYR A O 1
ATOM 653 N N . LEU A 1 84 ? -10.104 -18.445 10.773 1.00 97.31 84 LEU A N 1
ATOM 654 C CA . LEU A 1 84 ? -8.952 -19.289 10.460 1.00 97.31 84 LEU A CA 1
ATOM 655 C C . LEU A 1 84 ? -9.225 -20.167 9.229 1.00 97.31 84 LEU A C 1
ATOM 657 O O . LEU A 1 84 ? -8.421 -20.191 8.297 1.00 97.31 84 LEU A O 1
ATOM 661 N N . VAL A 1 85 ? -10.383 -20.836 9.200 1.00 97.88 85 VAL A N 1
ATOM 662 C CA . VAL A 1 85 ? -10.826 -21.641 8.053 1.00 97.88 85 VAL A CA 1
ATOM 663 C C . VAL A 1 85 ? -11.033 -20.761 6.821 1.00 97.88 85 VAL A C 1
ATOM 665 O O . VAL A 1 85 ? -10.607 -21.139 5.733 1.00 97.88 85 VAL A O 1
ATOM 668 N N . ALA A 1 86 ? -11.615 -19.570 6.977 1.00 97.38 86 ALA A N 1
ATOM 669 C CA . ALA A 1 86 ? -11.793 -18.626 5.879 1.00 97.38 86 ALA A CA 1
ATOM 670 C C . ALA A 1 86 ? -10.445 -18.189 5.281 1.00 97.38 86 ALA A C 1
ATOM 672 O O . ALA A 1 86 ? -10.275 -18.259 4.069 1.00 97.38 86 ALA A O 1
ATOM 673 N N . CYS A 1 87 ? -9.459 -17.832 6.112 1.00 95.38 87 CYS A N 1
ATOM 674 C CA . CYS A 1 87 ? -8.107 -17.495 5.659 1.00 95.38 87 CYS A CA 1
ATOM 675 C C . CYS A 1 87 ? -7.458 -18.640 4.871 1.00 95.38 87 CYS A C 1
ATOM 677 O O . CYS A 1 87 ? -6.879 -18.396 3.813 1.00 95.38 87 CYS A O 1
ATOM 679 N N . PHE A 1 88 ? -7.585 -19.885 5.341 1.00 94.81 88 PHE A N 1
ATOM 680 C CA . PHE A 1 88 ? -7.119 -21.052 4.588 1.00 94.81 88 PHE A CA 1
ATOM 681 C C . PHE A 1 88 ? -7.867 -21.200 3.254 1.00 94.81 88 PHE A C 1
ATOM 683 O O . PHE A 1 88 ? -7.245 -21.386 2.209 1.00 94.81 88 PHE A O 1
ATOM 690 N N . GLY A 1 89 ? -9.191 -21.036 3.271 1.00 95.88 89 GLY A N 1
ATOM 691 C CA . GLY A 1 89 ? -10.032 -21.061 2.078 1.00 95.88 89 GLY A CA 1
ATOM 692 C C . GLY A 1 89 ? -9.647 -19.998 1.047 1.00 95.88 89 GLY A C 1
ATOM 693 O O . GLY A 1 89 ? -9.635 -20.296 -0.143 1.00 95.88 89 GLY A O 1
ATOM 694 N N . TYR A 1 90 ? -9.255 -18.793 1.473 1.00 95.25 90 TYR A N 1
ATOM 695 C CA . TYR A 1 90 ? -8.779 -17.751 0.558 1.00 95.25 90 TYR A CA 1
ATOM 696 C C . TYR A 1 90 ? -7.491 -18.165 -0.153 1.00 95.25 90 TYR A C 1
ATOM 698 O O . TYR A 1 90 ? -7.362 -17.949 -1.356 1.00 95.25 90 TYR A O 1
ATOM 706 N N . LEU A 1 91 ? -6.547 -18.771 0.577 1.00 89.88 91 LEU A N 1
ATOM 707 C CA . LEU A 1 91 ? -5.296 -19.256 -0.006 1.00 89.88 91 LEU A CA 1
ATOM 708 C C . LEU A 1 91 ? -5.565 -20.357 -1.033 1.00 89.88 91 LEU A C 1
ATOM 710 O O . LEU A 1 91 ? -5.006 -20.314 -2.122 1.00 89.88 91 LEU A O 1
ATOM 714 N N . VAL A 1 92 ? -6.466 -21.294 -0.729 1.00 92.00 92 VAL A N 1
ATOM 715 C CA . VAL A 1 92 ? -6.884 -22.329 -1.687 1.00 92.00 92 VAL A CA 1
ATOM 716 C C . VAL A 1 92 ? -7.556 -21.704 -2.911 1.00 92.00 92 VAL A C 1
ATOM 718 O O . VAL A 1 92 ? -7.203 -22.044 -4.038 1.00 92.00 92 VAL A O 1
ATOM 721 N N . ALA A 1 93 ? -8.489 -20.771 -2.715 1.00 93.44 93 ALA A N 1
ATOM 722 C CA . ALA A 1 93 ? -9.225 -20.137 -3.805 1.00 93.44 93 ALA A CA 1
ATOM 723 C C . ALA A 1 93 ? -8.297 -19.396 -4.778 1.00 93.44 93 ALA A C 1
ATOM 725 O O . ALA A 1 93 ? -8.441 -19.544 -5.990 1.00 93.44 93 ALA A O 1
ATOM 726 N N . TRP A 1 94 ? -7.328 -18.635 -4.265 1.00 90.81 94 TRP A N 1
ATOM 727 C CA . TRP A 1 94 ? -6.454 -17.828 -5.111 1.00 90.81 94 TRP A CA 1
ATOM 728 C C . TRP A 1 94 ? -5.195 -18.554 -5.601 1.00 90.81 94 TRP A C 1
ATOM 730 O O . TRP A 1 94 ? -4.837 -18.394 -6.765 1.00 90.81 94 TRP A O 1
ATOM 740 N N . ASP A 1 95 ? -4.518 -19.352 -4.769 1.00 84.62 95 ASP A N 1
ATOM 741 C CA . ASP A 1 95 ? -3.311 -20.079 -5.202 1.00 84.62 95 ASP A CA 1
ATOM 742 C C . ASP A 1 95 ? -3.672 -21.265 -6.096 1.00 84.62 95 ASP A C 1
ATOM 744 O O . ASP A 1 95 ? -3.123 -21.436 -7.180 1.00 84.62 95 ASP A O 1
ATOM 748 N N . ILE A 1 96 ? -4.622 -22.089 -5.657 1.00 85.75 96 ILE A N 1
ATOM 749 C CA . ILE A 1 96 ? -4.979 -23.312 -6.375 1.00 85.75 96 ILE A CA 1
ATOM 750 C C . ILE A 1 96 ? -6.072 -23.006 -7.398 1.00 85.75 96 ILE A C 1
ATOM 752 O O . ILE A 1 96 ? -5.894 -23.276 -8.581 1.00 85.75 96 ILE A O 1
ATOM 756 N N . GLY A 1 97 ? -7.187 -22.418 -6.962 1.00 87.94 97 GLY A N 1
ATOM 757 C CA . GLY A 1 97 ? -8.345 -22.173 -7.824 1.00 87.94 97 GLY A CA 1
ATOM 758 C C . GLY A 1 97 ? -8.046 -21.221 -8.982 1.00 87.94 97 GLY A C 1
ATOM 759 O O . GLY A 1 97 ? -8.277 -21.557 -10.140 1.00 87.94 97 GLY A O 1
ATOM 760 N N . TYR A 1 98 ? -7.518 -20.036 -8.682 1.00 87.94 98 TYR A N 1
ATOM 761 C CA . TYR A 1 98 ? -7.257 -19.030 -9.706 1.00 87.94 98 TYR A CA 1
ATOM 762 C C . TYR A 1 98 ? -5.978 -19.322 -10.499 1.00 87.94 98 TYR A C 1
ATOM 764 O O . TYR A 1 98 ? -6.051 -19.490 -11.711 1.00 87.94 98 TYR A O 1
ATOM 772 N N . TRP A 1 99 ? -4.811 -19.420 -9.856 1.00 83.69 99 TRP A N 1
ATOM 773 C CA . TRP A 1 99 ? -3.562 -19.584 -10.612 1.00 83.69 99 TRP A CA 1
ATOM 774 C C . TRP A 1 99 ? -3.432 -20.964 -11.263 1.00 83.69 99 TRP A C 1
ATOM 776 O O . TRP A 1 99 ? -3.334 -21.052 -12.484 1.00 83.69 99 TRP A O 1
ATOM 786 N N . ARG A 1 100 ? -3.477 -22.044 -10.475 1.00 81.88 100 ARG A N 1
ATOM 787 C CA . ARG A 1 100 ? -3.170 -23.388 -10.999 1.00 81.88 100 ARG A CA 1
ATOM 788 C C . ARG A 1 100 ? -4.267 -23.999 -11.855 1.00 81.88 100 ARG A C 1
ATOM 790 O O . ARG A 1 100 ? -3.975 -24.787 -12.745 1.00 81.88 100 ARG A O 1
ATOM 797 N N . LEU A 1 101 ? -5.531 -23.726 -11.546 1.00 86.44 101 LEU A N 1
ATOM 798 C CA . LEU A 1 101 ? -6.635 -24.317 -12.302 1.00 86.44 101 LEU A CA 1
ATOM 799 C C . LEU A 1 101 ? -7.082 -23.401 -13.438 1.00 86.44 101 LEU A C 1
ATOM 801 O O . LEU A 1 101 ? -7.221 -23.865 -14.566 1.00 86.44 101 LEU A O 1
ATOM 805 N N . LEU A 1 102 ? -7.294 -22.112 -13.162 1.00 88.69 102 LEU A N 1
ATOM 806 C CA . LEU A 1 102 ? -7.849 -21.194 -14.155 1.00 88.69 102 LEU A CA 1
ATOM 807 C C . LEU A 1 102 ? -6.766 -20.624 -15.078 1.00 88.69 102 LEU A C 1
ATOM 809 O O . LEU A 1 102 ? -6.870 -20.780 -16.290 1.00 88.69 102 LEU A O 1
ATOM 813 N N . VAL A 1 103 ? -5.712 -20.005 -14.540 1.00 87.19 103 VAL A N 1
ATOM 814 C CA . VAL A 1 103 ? -4.671 -19.380 -15.376 1.00 87.19 103 VAL A CA 1
ATOM 815 C C . VAL A 1 103 ? -3.844 -20.433 -16.110 1.00 87.19 103 VAL A C 1
ATOM 817 O O . VAL A 1 103 ? -3.784 -20.387 -17.338 1.00 87.19 103 VAL A O 1
ATOM 820 N N . ASP A 1 104 ? -3.267 -21.406 -15.401 1.00 87.25 104 ASP A N 1
ATOM 821 C CA . ASP A 1 104 ? -2.452 -22.449 -16.041 1.00 87.25 104 ASP A CA 1
ATOM 822 C C . ASP A 1 104 ? -3.294 -23.321 -16.987 1.00 87.25 104 ASP A C 1
ATOM 824 O O . ASP A 1 104 ? -2.813 -23.745 -18.037 1.00 87.25 104 ASP A O 1
ATOM 828 N N . GLY A 1 105 ? -4.569 -23.555 -16.656 1.00 87.06 105 GLY A N 1
ATOM 829 C CA . GLY A 1 105 ? -5.494 -24.285 -17.522 1.00 87.06 105 GLY A CA 1
ATOM 830 C C . GLY A 1 105 ? -5.821 -23.548 -18.826 1.00 87.06 105 GLY A C 1
ATOM 831 O O . GLY A 1 105 ? -5.988 -24.190 -19.861 1.00 87.06 105 GLY A O 1
ATOM 832 N N . MET A 1 106 ? -5.894 -22.212 -18.801 1.00 89.00 106 MET A N 1
ATOM 833 C CA . MET A 1 106 ? -6.234 -21.397 -19.976 1.00 89.00 106 MET A CA 1
ATOM 834 C C . MET A 1 106 ? -5.021 -20.997 -20.820 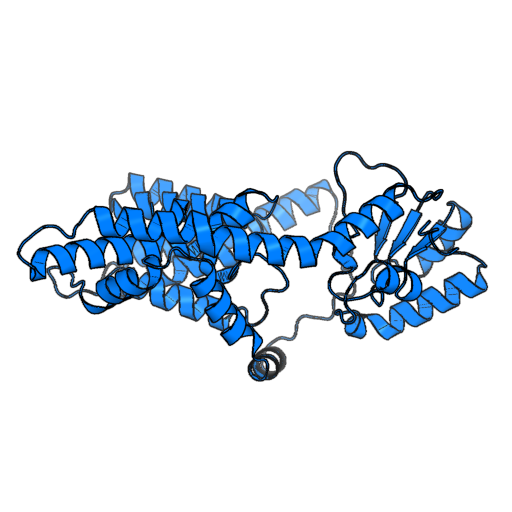1.00 89.00 106 MET A C 1
ATOM 836 O O . MET A 1 106 ? -5.124 -20.930 -22.044 1.00 89.00 106 MET A O 1
ATOM 840 N N . PHE A 1 107 ? -3.889 -20.699 -20.183 1.00 85.94 107 PHE A N 1
ATOM 841 C CA . PHE A 1 107 ? -2.717 -20.110 -20.839 1.00 85.94 107 PHE A CA 1
ATOM 842 C C . PHE A 1 107 ? -1.487 -21.027 -20.829 1.00 85.94 107 PHE A C 1
ATOM 844 O O . PHE A 1 107 ? -0.463 -20.682 -21.421 1.00 85.94 107 PHE A O 1
ATOM 851 N N . GLY A 1 108 ? -1.595 -22.203 -20.205 1.00 81.12 108 GLY A N 1
ATOM 852 C CA . GLY A 1 108 ? -0.463 -23.071 -19.907 1.00 81.12 108 GLY A CA 1
ATOM 853 C C . GLY A 1 108 ? 0.303 -22.593 -18.674 1.00 81.12 108 GLY A C 1
ATOM 854 O O . GLY A 1 108 ? 0.238 -21.424 -18.292 1.00 81.12 108 GLY A O 1
ATOM 855 N N . ALA A 1 109 ? 1.052 -23.505 -18.053 1.00 73.94 109 ALA A N 1
ATOM 856 C CA . ALA A 1 109 ? 1.912 -23.157 -16.929 1.00 73.94 109 ALA A CA 1
ATOM 857 C C . ALA A 1 109 ? 2.949 -22.110 -17.358 1.00 73.94 109 ALA A C 1
ATOM 859 O O . ALA A 1 109 ? 3.609 -22.265 -18.394 1.00 73.94 109 ALA A O 1
ATOM 860 N N . ALA A 1 110 ? 3.118 -21.062 -16.548 1.00 64.94 110 ALA A N 1
ATOM 861 C CA . ALA A 1 110 ? 4.188 -20.096 -16.763 1.00 64.94 110 ALA A CA 1
ATOM 862 C C . ALA A 1 110 ? 5.538 -20.838 -16.855 1.00 64.94 110 ALA A C 1
ATOM 864 O O . ALA A 1 110 ? 5.784 -21.746 -16.052 1.00 64.94 110 ALA A O 1
ATOM 865 N N . PRO A 1 111 ? 6.431 -20.480 -17.802 1.00 60.09 111 PRO A N 1
ATOM 866 C CA . PRO A 1 111 ? 7.772 -21.036 -17.802 1.00 60.09 111 PRO A CA 1
ATOM 867 C C . PRO A 1 111 ? 8.380 -20.722 -16.439 1.00 60.09 111 PRO A C 1
ATOM 869 O O . PRO A 1 111 ? 8.440 -19.551 -16.062 1.00 60.09 111 PRO A O 1
ATOM 872 N N . LEU A 1 112 ? 8.782 -21.756 -15.694 1.00 54.47 112 LEU A N 1
ATOM 873 C CA . LEU A 1 112 ? 9.548 -21.587 -14.466 1.00 54.47 112 LEU A CA 1
ATOM 874 C C . LEU A 1 112 ? 10.778 -20.762 -14.845 1.00 54.47 112 LEU A C 1
ATOM 876 O O . LEU A 1 112 ? 11.705 -21.272 -15.471 1.00 54.47 112 LEU A O 1
ATOM 880 N N . GLY A 1 113 ? 10.749 -19.463 -14.552 1.00 49.25 113 GLY A N 1
ATOM 881 C CA . GLY A 1 113 ? 11.963 -18.673 -14.581 1.00 49.25 113 GLY A CA 1
ATOM 882 C C . GLY A 1 113 ? 12.935 -19.319 -13.605 1.00 49.25 113 GLY A C 1
ATOM 883 O O . GLY A 1 113 ? 12.505 -19.867 -12.586 1.00 49.25 113 GLY A O 1
ATOM 884 N N . ASP A 1 114 ? 14.231 -19.228 -13.887 1.00 46.66 114 ASP A N 1
ATOM 885 C CA . ASP A 1 114 ? 15.294 -19.503 -12.917 1.00 46.66 114 ASP A CA 1
ATOM 886 C C . ASP A 1 114 ? 15.262 -18.447 -11.786 1.00 46.66 114 ASP A C 1
ATOM 888 O O . ASP A 1 114 ? 16.267 -17.818 -11.458 1.00 46.66 114 ASP A O 1
ATOM 892 N N . GLU A 1 115 ? 14.084 -18.186 -11.206 1.00 48.28 115 GLU A N 1
ATOM 893 C CA . GLU A 1 115 ? 13.953 -17.478 -9.947 1.00 48.28 115 GLU A CA 1
ATOM 894 C C . GLU A 1 115 ? 14.782 -18.278 -8.941 1.00 48.28 115 GLU A C 1
ATOM 896 O O . GLU A 1 115 ? 14.517 -19.470 -8.735 1.00 48.28 115 GLU A O 1
ATOM 901 N N . PRO A 1 116 ? 15.809 -17.667 -8.327 1.00 48.19 116 PRO A N 1
ATOM 902 C CA . PRO A 1 116 ? 16.622 -18.361 -7.351 1.00 48.19 116 PRO A CA 1
ATOM 903 C C . PRO A 1 116 ? 15.693 -18.936 -6.285 1.00 48.19 116 PRO A C 1
ATOM 905 O O . PRO A 1 116 ? 14.871 -18.210 -5.716 1.00 48.19 116 PRO A O 1
ATOM 908 N N . ALA A 1 117 ? 15.807 -20.249 -6.058 1.00 51.03 117 ALA A N 1
ATOM 909 C CA . ALA A 1 117 ? 14.984 -20.974 -5.103 1.00 51.03 117 ALA A CA 1
ATOM 910 C C . ALA A 1 117 ? 14.881 -20.156 -3.815 1.00 51.03 117 ALA A C 1
ATOM 912 O O . ALA A 1 117 ? 15.896 -19.845 -3.183 1.00 51.03 117 ALA A O 1
ATOM 913 N N . ARG A 1 118 ? 13.657 -19.748 -3.452 1.00 53.59 118 ARG A N 1
ATOM 914 C CA . ARG A 1 118 ? 13.454 -18.944 -2.246 1.00 53.59 118 ARG A CA 1
ATOM 915 C C . ARG A 1 118 ? 14.030 -19.745 -1.083 1.00 53.59 118 ARG A C 1
ATOM 917 O O . ARG A 1 118 ? 13.552 -20.859 -0.859 1.00 53.59 118 ARG A O 1
ATOM 924 N N . PRO A 1 119 ? 15.017 -19.214 -0.340 1.00 56.09 119 PRO A N 1
ATOM 925 C CA . PRO A 1 119 ? 15.634 -19.968 0.733 1.00 56.09 119 PRO A CA 1
ATOM 926 C C . PRO A 1 119 ? 14.544 -20.438 1.701 1.00 56.09 119 PRO A C 1
ATOM 928 O O . PRO A 1 119 ? 13.581 -19.709 1.981 1.00 56.09 119 PRO A O 1
ATOM 931 N N . PHE A 1 120 ? 14.672 -21.681 2.154 1.00 54.81 120 PHE A N 1
ATOM 932 C CA . PHE A 1 120 ? 13.788 -22.325 3.121 1.00 54.81 120 PHE A CA 1
ATOM 933 C C . PHE A 1 120 ? 14.573 -22.625 4.405 1.00 54.81 120 PHE A C 1
ATOM 935 O O . PHE A 1 120 ? 15.803 -22.693 4.391 1.00 54.81 120 PHE A O 1
ATOM 942 N N . GLY A 1 121 ? 13.875 -22.755 5.535 1.00 66.62 121 GLY A N 1
ATOM 943 C CA . GLY A 1 121 ? 14.500 -23.049 6.828 1.00 66.62 121 GLY A CA 1
ATOM 944 C C . GLY A 1 121 ? 15.491 -21.972 7.295 1.00 66.62 121 GLY A C 1
ATOM 945 O O . GLY A 1 121 ? 15.224 -20.774 7.193 1.00 66.62 121 GLY A O 1
ATOM 946 N N . LEU A 1 122 ? 16.646 -22.400 7.809 1.00 68.12 122 LEU A N 1
ATOM 947 C CA . LEU A 1 122 ? 17.659 -21.526 8.415 1.00 68.12 122 LEU A CA 1
ATOM 948 C C . LEU A 1 122 ? 18.194 -20.457 7.449 1.00 68.12 122 LEU A C 1
ATOM 950 O O . LEU A 1 122 ? 18.407 -19.321 7.858 1.00 68.12 122 LEU A O 1
ATOM 954 N N . ALA A 1 123 ? 18.337 -20.773 6.159 1.00 66.62 123 ALA A N 1
ATOM 955 C CA . ALA A 1 123 ? 18.788 -19.807 5.154 1.00 66.62 123 ALA A CA 1
ATOM 956 C C . ALA A 1 123 ? 17.798 -18.642 4.981 1.00 66.62 123 ALA A C 1
ATOM 958 O O . ALA A 1 123 ? 18.206 -17.501 4.773 1.00 66.62 123 ALA A O 1
ATOM 959 N N . ARG A 1 124 ? 16.491 -18.903 5.123 1.00 69.06 124 ARG A N 1
ATOM 960 C CA . ARG A 1 124 ? 15.455 -17.861 5.118 1.00 69.06 124 ARG A CA 1
ATOM 961 C C . ARG A 1 124 ? 15.556 -16.986 6.360 1.00 69.06 124 ARG A C 1
ATOM 963 O O . ARG A 1 124 ? 15.441 -15.768 6.265 1.00 69.06 124 ARG A O 1
ATOM 970 N N . LEU A 1 125 ? 15.773 -17.611 7.515 1.00 66.56 125 LEU A N 1
ATOM 971 C CA . LEU A 1 125 ? 15.923 -16.910 8.783 1.00 66.56 125 LEU A CA 1
ATOM 972 C C . LEU A 1 125 ? 17.155 -15.998 8.763 1.00 66.56 125 LEU A C 1
ATOM 974 O O . LEU A 1 125 ? 17.041 -14.829 9.103 1.00 66.56 125 LEU A O 1
ATOM 978 N N . LEU A 1 126 ? 18.299 -16.501 8.290 1.00 70.00 126 LEU A N 1
ATOM 979 C CA . LEU A 1 126 ? 19.535 -15.730 8.131 1.00 70.00 126 LEU A CA 1
ATOM 980 C C . LEU A 1 126 ? 19.386 -14.613 7.091 1.00 70.00 126 LEU A C 1
ATOM 982 O O . LEU A 1 126 ? 19.884 -13.513 7.306 1.00 70.00 126 LEU A O 1
ATOM 986 N N . TYR A 1 127 ? 18.644 -14.854 6.006 1.00 68.19 127 TYR A N 1
ATOM 987 C CA . TYR A 1 127 ? 18.303 -13.820 5.029 1.00 68.19 127 TYR A CA 1
ATOM 988 C C . TYR A 1 127 ? 17.472 -12.686 5.645 1.00 68.19 127 TYR A C 1
ATOM 990 O O . TYR A 1 127 ? 17.770 -11.514 5.426 1.00 68.19 127 TYR A O 1
ATOM 998 N N . TYR A 1 128 ? 16.447 -13.010 6.440 1.00 66.88 128 TYR A N 1
ATOM 999 C CA . TYR A 1 128 ? 15.677 -11.994 7.159 1.00 66.88 128 TYR A CA 1
ATOM 1000 C C . TYR A 1 128 ? 16.504 -11.321 8.258 1.00 66.88 128 TYR A C 1
ATOM 1002 O O . TYR A 1 128 ? 16.449 -10.103 8.378 1.00 66.88 128 TYR A O 1
ATOM 1010 N N . ALA A 1 129 ? 17.324 -12.070 8.998 1.00 67.31 129 ALA A N 1
ATOM 1011 C CA . ALA A 1 129 ? 18.203 -11.536 10.035 1.00 67.31 129 ALA A CA 1
ATOM 1012 C C . ALA A 1 129 ? 19.239 -10.555 9.468 1.00 67.31 129 ALA A C 1
ATOM 1014 O O . ALA A 1 129 ? 19.454 -9.493 10.043 1.00 67.31 129 ALA A O 1
ATOM 1015 N N . GLY A 1 130 ? 19.805 -10.844 8.292 1.00 64.31 130 GLY A N 1
ATOM 1016 C CA . GLY A 1 130 ? 20.706 -9.931 7.585 1.00 64.31 130 GLY A CA 1
ATOM 1017 C C . GLY A 1 130 ? 20.048 -8.602 7.199 1.00 64.31 130 GLY A C 1
ATOM 1018 O O . GLY A 1 130 ? 20.732 -7.592 7.081 1.00 64.31 130 GLY A O 1
ATOM 1019 N N . ARG A 1 131 ? 18.715 -8.569 7.070 1.00 64.12 131 ARG A N 1
ATOM 1020 C CA . ARG A 1 131 ? 17.955 -7.335 6.823 1.00 64.12 131 ARG A CA 1
ATOM 1021 C C . ARG A 1 131 ? 17.629 -6.553 8.099 1.00 64.12 131 ARG A C 1
ATOM 1023 O O . ARG A 1 131 ? 17.266 -5.389 7.999 1.00 64.12 131 ARG A O 1
ATOM 1030 N N . ILE A 1 132 ? 17.758 -7.153 9.287 1.00 62.38 132 ILE A N 1
ATOM 1031 C CA . ILE A 1 132 ? 17.546 -6.459 10.573 1.00 62.38 132 ILE A CA 1
ATOM 1032 C C . ILE A 1 132 ? 18.658 -5.427 10.829 1.00 62.38 132 ILE A C 1
ATOM 1034 O O . ILE A 1 132 ? 18.424 -4.438 11.516 1.00 62.38 132 ILE A O 1
ATOM 1038 N N . GLY A 1 133 ? 19.842 -5.613 10.232 1.00 58.88 133 GLY A N 1
ATOM 1039 C CA . GLY A 1 133 ? 20.934 -4.633 10.272 1.00 58.88 133 GLY A CA 1
ATOM 1040 C C . GLY A 1 133 ? 20.680 -3.353 9.461 1.00 58.88 133 GLY A C 1
ATOM 1041 O O . GLY A 1 133 ? 21.484 -2.428 9.534 1.00 58.88 133 GLY A O 1
ATOM 1042 N N . ASP A 1 134 ? 19.585 -3.285 8.698 1.00 69.19 134 ASP A N 1
ATOM 1043 C CA . ASP A 1 134 ? 19.191 -2.111 7.920 1.00 69.19 134 ASP A CA 1
ATOM 1044 C C . ASP A 1 134 ? 18.263 -1.202 8.751 1.00 69.19 134 ASP A C 1
ATOM 1046 O O . ASP A 1 134 ? 17.342 -1.663 9.424 1.00 69.19 134 ASP A O 1
ATOM 1050 N N . LEU A 1 135 ? 18.461 0.117 8.676 1.00 74.62 135 LEU A N 1
ATOM 1051 C CA . LEU A 1 135 ? 17.583 1.117 9.300 1.00 74.62 135 LEU A CA 1
ATOM 1052 C C . LEU A 1 135 ? 16.224 1.235 8.589 1.00 74.62 135 LEU A C 1
ATOM 1054 O O . LEU A 1 135 ? 15.343 1.983 9.032 1.00 74.62 135 LEU A O 1
ATOM 1058 N N . GLN A 1 136 ? 16.022 0.512 7.487 1.00 76.06 136 GLN A N 1
ATOM 1059 C CA . GLN A 1 136 ? 14.801 0.555 6.696 1.00 76.06 136 GLN A CA 1
ATOM 1060 C C . GLN A 1 136 ? 13.504 0.328 7.502 1.00 76.06 136 GLN A C 1
ATOM 1062 O O . GLN A 1 136 ? 12.574 1.119 7.301 1.00 76.06 136 GLN A O 1
ATOM 1067 N N . PRO A 1 137 ? 13.378 -0.640 8.433 1.00 78.69 137 PRO A N 1
ATOM 1068 C CA . PRO A 1 137 ? 12.145 -0.821 9.208 1.00 78.69 137 PRO A CA 1
ATOM 1069 C C . PRO A 1 137 ? 11.817 0.398 10.070 1.00 78.69 137 PRO A C 1
ATOM 1071 O O . PRO A 1 137 ? 10.678 0.867 10.087 1.00 78.69 137 PRO A O 1
ATOM 1074 N N . ILE A 1 138 ? 12.836 0.975 10.714 1.00 82.06 138 ILE A N 1
ATOM 1075 C CA . ILE A 1 138 ? 12.697 2.179 11.539 1.00 82.06 138 ILE A CA 1
ATOM 1076 C C . ILE A 1 138 ? 12.294 3.363 10.656 1.00 82.06 138 ILE A C 1
ATOM 1078 O O . ILE A 1 138 ? 11.317 4.050 10.953 1.00 82.06 138 ILE A O 1
ATOM 1082 N N . SER A 1 139 ? 12.973 3.565 9.522 1.00 85.00 139 SER A N 1
ATOM 1083 C CA . SER A 1 139 ? 12.615 4.634 8.581 1.00 85.00 139 SER A CA 1
ATOM 1084 C C . SER A 1 139 ? 11.195 4.473 8.027 1.00 85.00 139 SER A C 1
ATOM 1086 O O . SER A 1 139 ? 10.507 5.465 7.796 1.00 85.00 139 SER A O 1
ATOM 1088 N N . SER A 1 140 ? 10.718 3.235 7.874 1.00 87.62 140 SER A N 1
ATOM 1089 C CA . SER A 1 140 ? 9.361 2.928 7.422 1.00 87.62 140 SER A CA 1
ATOM 1090 C C . SER A 1 140 ? 8.318 3.303 8.474 1.00 87.62 140 SER A C 1
ATOM 1092 O O . SER A 1 140 ? 7.305 3.904 8.130 1.00 87.62 140 SER A O 1
ATOM 1094 N N . LEU A 1 141 ? 8.583 3.042 9.756 1.00 89.19 141 LEU A N 1
ATOM 1095 C CA . LEU A 1 141 ? 7.727 3.477 10.864 1.00 89.19 141 LEU A CA 1
ATOM 1096 C C . LEU A 1 141 ? 7.695 5.003 11.013 1.00 89.19 141 LEU A C 1
ATOM 1098 O O . LEU A 1 141 ? 6.620 5.587 11.155 1.00 89.19 141 LEU A O 1
ATOM 1102 N N . VAL A 1 142 ? 8.851 5.664 10.910 1.00 91.31 142 VAL A N 1
ATOM 1103 C CA . VAL A 1 142 ? 8.924 7.135 10.911 1.00 91.31 142 VAL A CA 1
ATOM 1104 C C . VAL A 1 142 ? 8.145 7.702 9.726 1.00 91.31 142 VAL A C 1
ATOM 1106 O O . VAL A 1 142 ? 7.375 8.648 9.881 1.00 91.31 142 VAL A O 1
ATOM 1109 N N . ARG A 1 143 ? 8.274 7.084 8.546 1.00 90.31 143 ARG A N 1
ATOM 1110 C CA . ARG A 1 143 ? 7.515 7.464 7.353 1.00 90.31 143 ARG A CA 1
ATOM 1111 C C . ARG A 1 143 ? 6.018 7.234 7.538 1.00 90.31 143 ARG A C 1
ATOM 1113 O O . ARG A 1 143 ? 5.245 8.091 7.133 1.00 90.31 143 ARG A O 1
ATOM 1120 N N . PHE A 1 144 ? 5.592 6.138 8.171 1.00 93.38 144 PHE A N 1
ATOM 1121 C CA . PHE A 1 144 ? 4.185 5.939 8.524 1.00 93.38 144 PHE A CA 1
ATOM 1122 C C . PHE A 1 144 ? 3.678 7.129 9.331 1.00 93.38 144 PHE A C 1
ATOM 1124 O O . PHE A 1 144 ? 2.735 7.780 8.893 1.00 93.38 144 PHE A O 1
ATOM 1131 N N . ALA A 1 145 ? 4.347 7.443 10.444 1.00 94.88 145 ALA A N 1
ATOM 1132 C CA . ALA A 1 145 ? 3.961 8.511 11.359 1.00 94.88 145 ALA A CA 1
ATOM 1133 C C . ALA A 1 145 ? 3.921 9.888 10.685 1.00 94.88 145 ALA A C 1
ATOM 1135 O O . ALA A 1 145 ? 2.926 10.600 10.806 1.00 94.88 145 ALA A O 1
ATOM 1136 N N . ALA A 1 146 ? 4.962 10.229 9.923 1.00 94.06 146 ALA A N 1
ATOM 1137 C CA . ALA A 1 146 ? 5.075 11.513 9.239 1.00 94.06 146 ALA A CA 1
ATOM 1138 C C . ALA A 1 146 ? 4.017 11.722 8.143 1.00 94.06 146 ALA A C 1
ATOM 1140 O O . ALA A 1 146 ? 3.756 12.857 7.758 1.00 94.06 146 ALA A O 1
ATOM 1141 N N . TRP A 1 147 ? 3.413 10.646 7.628 1.00 95.38 147 TRP A N 1
ATOM 1142 C CA . TRP A 1 147 ? 2.426 10.705 6.549 1.00 95.38 147 TRP A CA 1
ATOM 1143 C C . TRP A 1 147 ? 0.967 10.626 7.025 1.00 95.38 147 TRP A C 1
ATOM 1145 O O . TRP A 1 147 ? 0.056 10.656 6.192 1.00 95.38 147 TRP A O 1
ATOM 1155 N N . GLN A 1 148 ? 0.724 10.519 8.335 1.00 96.06 148 GLN A N 1
ATOM 1156 C CA . GLN A 1 148 ? -0.629 10.553 8.896 1.00 96.06 148 GLN A CA 1
ATOM 1157 C C . GLN A 1 148 ? -1.043 11.966 9.310 1.00 96.06 148 GLN A C 1
ATOM 1159 O O . GLN A 1 148 ? -0.222 12.869 9.458 1.00 96.06 148 GLN A O 1
ATOM 1164 N N . ASN A 1 149 ? -2.341 12.138 9.576 1.00 96.38 149 ASN A N 1
ATOM 1165 C CA . ASN A 1 149 ? -2.809 13.281 10.352 1.00 96.38 149 ASN A CA 1
ATOM 1166 C C . ASN A 1 149 ? -2.109 13.285 11.725 1.00 96.38 149 ASN A C 1
ATOM 1168 O O . ASN A 1 149 ? -2.077 12.252 12.398 1.00 96.38 149 ASN A O 1
ATOM 1172 N N . ILE A 1 150 ? -1.599 14.446 12.152 1.00 96.06 150 ILE A N 1
ATOM 1173 C CA . ILE A 1 150 ? -0.812 14.608 13.386 1.00 96.06 150 ILE A CA 1
ATOM 1174 C C . ILE A 1 150 ? -1.534 14.112 14.648 1.00 96.06 150 ILE A C 1
ATOM 1176 O O . ILE A 1 150 ? -0.894 13.687 15.605 1.00 96.06 150 ILE A O 1
ATOM 1180 N N . LEU A 1 151 ? -2.870 14.113 14.648 1.00 96.94 151 LEU A N 1
ATOM 1181 C CA . LEU A 1 151 ? -3.677 13.640 15.770 1.00 96.94 151 LEU A CA 1
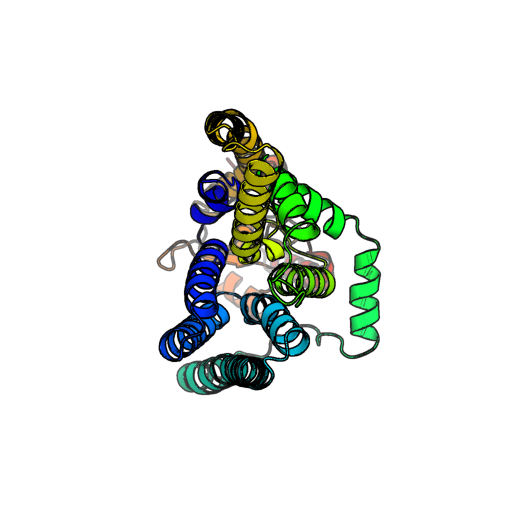ATOM 1182 C C . LEU A 1 151 ? -3.898 12.126 15.771 1.00 96.94 151 LEU A C 1
ATOM 1184 O O . LEU A 1 151 ? -4.291 11.588 16.804 1.00 96.94 151 LEU A O 1
ATOM 1188 N N . LEU A 1 152 ? -3.671 11.430 14.651 1.00 97.69 152 LEU A N 1
ATOM 1189 C CA . LEU A 1 152 ? -4.011 10.013 14.525 1.00 97.69 152 LEU A CA 1
ATOM 1190 C C . LEU A 1 152 ? -3.257 9.165 15.546 1.00 97.69 152 LEU A C 1
ATOM 1192 O O . LEU A 1 152 ? -3.891 8.450 16.314 1.00 97.69 152 LEU A O 1
ATOM 1196 N N . LEU A 1 153 ? -1.925 9.249 15.569 1.00 97.00 153 LEU A N 1
ATOM 1197 C CA . LEU A 1 153 ? -1.118 8.410 16.455 1.00 97.00 153 LEU A CA 1
ATOM 1198 C C . LEU A 1 153 ? -1.285 8.777 17.935 1.00 97.00 153 LEU A C 1
ATOM 1200 O O . LEU A 1 153 ? -1.528 7.859 18.712 1.00 97.00 153 LEU A O 1
ATOM 1204 N N . PRO A 1 154 ? -1.250 10.058 18.358 1.00 96.88 154 PRO A N 1
ATOM 1205 C CA . PRO A 1 154 ? -1.488 10.403 19.758 1.00 96.88 154 PRO A CA 1
ATOM 1206 C C . PRO A 1 154 ? -2.854 9.932 20.267 1.00 96.88 154 PRO A C 1
ATOM 1208 O O . PRO A 1 154 ? -2.934 9.321 21.332 1.00 96.88 154 PRO A O 1
ATOM 1211 N N . LEU A 1 155 ? -3.931 10.150 19.500 1.00 97.25 155 LEU A N 1
ATOM 1212 C CA . LEU A 1 155 ? -5.264 9.696 19.900 1.00 97.25 155 LEU A CA 1
ATOM 1213 C C . LEU A 1 155 ? -5.369 8.169 19.880 1.00 97.25 155 LEU A C 1
ATOM 1215 O O . LEU A 1 155 ? -5.971 7.598 20.787 1.00 97.25 155 LEU A O 1
ATOM 1219 N N . ALA A 1 156 ? -4.785 7.503 18.878 1.00 97.50 156 ALA A N 1
ATOM 1220 C CA . ALA A 1 156 ? -4.770 6.045 18.813 1.00 97.50 156 ALA A CA 1
ATOM 1221 C C . ALA A 1 156 ? -4.015 5.438 19.998 1.00 97.50 156 ALA A C 1
ATOM 1223 O O . ALA A 1 156 ? -4.495 4.464 20.566 1.00 97.50 156 ALA A O 1
ATOM 1224 N N . SER A 1 157 ? -2.899 6.039 20.418 1.00 96.81 157 SER A N 1
ATOM 1225 C CA . SER A 1 157 ? -2.163 5.638 21.620 1.00 96.81 157 SER A CA 1
ATOM 1226 C C . SER A 1 157 ? -3.016 5.795 22.873 1.00 96.81 157 SER A C 1
ATOM 1228 O O . SER A 1 157 ? -3.117 4.859 23.660 1.00 96.81 157 SER A O 1
ATOM 1230 N N . VAL A 1 158 ? -3.702 6.932 23.046 1.00 96.38 158 VAL A N 1
ATOM 1231 C CA . VAL A 1 158 ? -4.624 7.094 24.181 1.00 96.38 158 VAL A CA 1
ATOM 1232 C C . VAL A 1 158 ? -5.700 6.013 24.148 1.00 96.38 158 VAL A C 1
ATOM 1234 O O . VAL A 1 158 ? -5.923 5.361 25.163 1.00 96.38 158 VAL A O 1
ATOM 1237 N N . GLY A 1 159 ? -6.331 5.761 22.999 1.00 95.62 159 GLY A N 1
ATOM 1238 C CA . GLY A 1 159 ? -7.315 4.687 22.861 1.00 95.62 159 GLY A CA 1
ATOM 1239 C C . GLY A 1 159 ? -6.743 3.309 23.194 1.00 95.62 159 GLY A C 1
ATOM 1240 O O . GLY A 1 159 ? -7.342 2.569 23.964 1.00 95.62 159 GLY A O 1
ATOM 1241 N N . ALA A 1 160 ? -5.554 2.992 22.688 1.00 94.94 160 ALA A N 1
ATOM 1242 C CA . ALA A 1 160 ? -4.872 1.725 22.930 1.00 94.94 160 ALA A CA 1
ATOM 1243 C C . ALA A 1 160 ? -4.644 1.447 24.424 1.00 94.94 160 ALA A C 1
ATOM 1245 O O . ALA A 1 160 ? -4.883 0.330 24.869 1.00 94.94 160 ALA A O 1
ATOM 1246 N N . PHE A 1 161 ? -4.231 2.455 25.198 1.00 92.19 161 PHE A N 1
ATOM 1247 C CA . PHE A 1 161 ? -3.905 2.282 26.620 1.00 92.19 161 PHE A CA 1
ATOM 1248 C C . PHE A 1 161 ? -5.080 2.499 27.577 1.00 92.19 161 PHE A C 1
ATOM 1250 O O . PHE A 1 161 ? -4.990 2.135 28.748 1.00 92.19 161 PHE A O 1
ATOM 1257 N N . SER A 1 162 ? -6.165 3.126 27.119 1.00 88.88 162 SER A N 1
ATOM 1258 C CA . SER A 1 162 ? -7.264 3.537 28.001 1.00 88.88 162 SER A CA 1
ATOM 1259 C C . SER A 1 162 ? -8.589 2.835 27.743 1.00 88.88 162 SER A C 1
ATOM 1261 O O . SER A 1 162 ? -9.452 2.849 28.623 1.00 88.88 162 SER A O 1
ATOM 1263 N N . LEU A 1 163 ? -8.773 2.234 26.565 1.00 85.31 163 LEU A N 1
ATOM 1264 C CA . LEU A 1 163 ? -9.961 1.444 26.288 1.00 85.31 163 LEU A CA 1
ATOM 1265 C C . LEU A 1 163 ? -9.887 0.139 27.074 1.00 85.31 163 LEU A C 1
ATOM 1267 O O . LEU A 1 163 ? -8.965 -0.656 26.898 1.00 85.31 163 LEU A O 1
ATOM 1271 N N . ARG A 1 164 ? -10.904 -0.084 27.898 1.00 81.06 164 ARG A N 1
ATOM 1272 C CA . ARG A 1 164 ? -11.188 -1.373 28.519 1.00 81.06 164 ARG A CA 1
ATOM 1273 C C . ARG A 1 164 ? -12.540 -1.844 28.029 1.00 81.06 164 ARG A C 1
ATOM 1275 O O . ARG A 1 164 ? -13.446 -1.030 27.845 1.00 81.06 164 ARG A O 1
ATOM 1282 N N . ASP A 1 165 ? -12.644 -3.138 27.771 1.00 80.00 165 ASP A N 1
ATOM 1283 C CA . ASP A 1 165 ? -13.949 -3.750 27.567 1.00 80.00 165 ASP A CA 1
ATOM 1284 C C . ASP A 1 165 ? -14.711 -3.785 28.901 1.00 80.00 165 ASP A C 1
ATOM 1286 O O . ASP A 1 165 ? -14.095 -3.754 29.968 1.00 80.00 165 ASP A O 1
ATOM 1290 N N . ALA A 1 166 ? -16.043 -3.854 28.856 1.00 74.50 166 ALA A N 1
ATOM 1291 C CA . ALA A 1 166 ? -16.876 -3.873 30.067 1.00 74.50 166 ALA A CA 1
ATOM 1292 C C . ALA A 1 166 ? -16.564 -5.072 30.982 1.00 74.50 166 ALA A C 1
ATOM 1294 O O . ALA A 1 166 ? -16.739 -5.002 32.194 1.00 74.50 166 ALA A O 1
ATOM 1295 N N . GLU A 1 167 ? -16.064 -6.154 30.387 1.00 80.56 167 GLU A N 1
ATOM 1296 C CA . GLU A 1 167 ? -15.689 -7.398 31.057 1.00 80.56 167 GLU A CA 1
ATOM 1297 C C . GLU A 1 167 ? -14.160 -7.553 31.204 1.00 80.56 167 GLU A C 1
ATOM 1299 O O . GLU A 1 167 ? -13.668 -8.665 31.364 1.00 80.56 167 GLU A O 1
ATOM 1304 N N . ASP A 1 168 ? -13.397 -6.459 31.068 1.00 81.12 168 ASP A N 1
ATOM 1305 C CA . ASP A 1 168 ? -11.919 -6.420 31.070 1.00 81.12 168 ASP A CA 1
ATOM 1306 C C . ASP A 1 168 ? -11.259 -7.386 30.060 1.00 81.12 168 ASP A C 1
ATOM 1308 O O . ASP A 1 168 ? -10.085 -7.743 30.161 1.00 81.12 168 ASP A O 1
ATOM 1312 N N . ARG A 1 169 ? -12.011 -7.794 29.029 1.00 85.62 169 ARG A N 1
ATOM 1313 C CA . ARG A 1 169 ? -11.481 -8.570 27.907 1.00 85.62 169 ARG A CA 1
ATOM 1314 C C . ARG A 1 169 ? -10.548 -7.707 27.053 1.00 85.62 169 ARG A C 1
ATOM 1316 O O . ARG A 1 169 ? -10.687 -6.478 27.006 1.00 85.62 169 ARG A O 1
ATOM 1323 N N . PRO A 1 170 ? -9.625 -8.336 26.304 1.00 88.06 170 PRO A N 1
ATOM 1324 C CA . PRO A 1 170 ? -8.763 -7.600 25.398 1.00 88.06 170 PRO A CA 1
ATOM 1325 C C . PRO A 1 170 ? -9.582 -6.813 24.369 1.00 88.06 170 PRO A C 1
ATOM 1327 O O . PRO A 1 170 ? -10.600 -7.289 23.866 1.00 88.06 170 PRO A O 1
ATOM 1330 N N . THR A 1 171 ? -9.135 -5.606 24.031 1.00 91.31 171 THR A N 1
ATOM 1331 C CA . THR A 1 171 ? -9.818 -4.739 23.060 1.00 91.31 171 THR A CA 1
ATOM 1332 C C . THR A 1 171 ? -9.248 -4.919 21.651 1.00 91.31 171 THR A C 1
ATOM 1334 O O . THR A 1 171 ? -8.272 -5.645 21.441 1.00 91.31 171 THR A O 1
ATOM 1337 N N . ILE A 1 172 ? -9.806 -4.198 20.670 1.00 91.94 172 ILE A N 1
ATOM 1338 C CA . ILE A 1 172 ? -9.291 -4.135 19.289 1.00 91.94 172 ILE A CA 1
ATOM 1339 C C . ILE A 1 172 ? -7.801 -3.751 19.214 1.00 91.94 172 ILE A C 1
ATOM 1341 O O . ILE A 1 172 ? -7.137 -4.027 18.215 1.00 91.94 172 ILE A O 1
ATOM 1345 N N . MET A 1 173 ? -7.247 -3.165 20.282 1.00 94.69 173 MET A N 1
ATOM 1346 C CA . MET A 1 173 ? -5.813 -2.941 20.429 1.00 94.69 173 MET A CA 1
ATOM 1347 C C . MET A 1 173 ? -5.003 -4.221 20.190 1.00 94.69 173 MET A C 1
ATOM 1349 O O . MET A 1 173 ? -3.992 -4.152 19.499 1.00 94.69 173 MET A O 1
ATOM 1353 N N . VAL A 1 174 ? -5.450 -5.385 20.683 1.00 94.31 174 VAL A N 1
ATOM 1354 C CA . VAL A 1 174 ? -4.745 -6.659 20.454 1.00 94.31 174 VAL A CA 1
ATOM 1355 C C . VAL A 1 174 ? -4.717 -6.995 18.972 1.00 94.31 174 VAL A C 1
ATOM 1357 O O . VAL A 1 174 ? -3.652 -7.297 18.438 1.00 94.31 174 VAL A O 1
ATOM 1360 N N . ALA A 1 175 ? -5.855 -6.867 18.286 1.00 94.75 175 ALA A N 1
ATOM 1361 C CA . ALA A 1 175 ? -5.915 -7.126 16.855 1.00 94.75 175 ALA A CA 1
ATOM 1362 C C . ALA A 1 175 ? -4.993 -6.194 16.065 1.00 94.75 175 ALA A C 1
ATOM 1364 O O . ALA A 1 175 ? -4.241 -6.648 15.201 1.00 94.75 175 ALA A O 1
ATOM 1365 N N . CYS A 1 176 ? -4.991 -4.901 16.393 1.00 95.25 176 CYS A N 1
ATOM 1366 C CA . CYS A 1 176 ? -4.102 -3.935 15.762 1.00 95.25 176 CYS A CA 1
ATOM 1367 C C . CYS A 1 176 ? -2.625 -4.253 16.043 1.00 95.25 176 CYS A C 1
ATOM 1369 O O . CYS A 1 176 ? -1.827 -4.292 15.111 1.00 95.25 176 CYS A O 1
ATOM 1371 N N . ALA A 1 177 ? -2.263 -4.507 17.303 1.00 94.56 177 ALA A N 1
ATOM 1372 C CA . ALA A 1 177 ? -0.888 -4.759 17.726 1.00 94.56 177 ALA A CA 1
ATOM 1373 C C . ALA A 1 177 ? -0.322 -6.029 17.086 1.00 94.56 177 ALA A C 1
ATOM 1375 O O . ALA A 1 177 ? 0.748 -5.983 16.487 1.00 94.56 177 ALA A O 1
ATOM 1376 N N . VAL A 1 178 ? -1.064 -7.138 17.140 1.00 94.62 178 VAL A N 1
ATOM 1377 C CA . VAL A 1 178 ? -0.645 -8.406 16.530 1.00 94.62 178 VAL A CA 1
ATOM 1378 C C . VAL A 1 178 ? -0.480 -8.248 15.023 1.00 94.62 178 VAL A C 1
ATOM 1380 O O . VAL A 1 178 ? 0.551 -8.644 14.488 1.00 94.62 178 VAL A O 1
ATOM 1383 N N . SER A 1 179 ? -1.432 -7.606 14.341 1.00 93.12 179 SER A N 1
ATOM 1384 C CA . SER A 1 179 ? -1.339 -7.391 12.890 1.00 93.12 179 SER A CA 1
ATOM 1385 C C . SER A 1 179 ? -0.156 -6.496 12.510 1.00 93.12 179 SER A C 1
ATOM 1387 O O . SER A 1 179 ? 0.538 -6.777 11.534 1.00 93.12 179 SER A O 1
ATOM 1389 N N . CYS A 1 180 ? 0.118 -5.445 13.295 1.00 91.06 180 CYS A N 1
ATOM 1390 C CA . CYS A 1 180 ? 1.308 -4.608 13.131 1.00 91.06 180 CYS A CA 1
ATOM 1391 C C . CYS A 1 180 ? 2.591 -5.428 13.307 1.00 91.06 180 CYS A C 1
ATOM 1393 O O . CYS A 1 180 ? 3.466 -5.366 12.449 1.00 91.06 180 CYS A O 1
ATOM 1395 N N . THR A 1 181 ? 2.702 -6.209 14.385 1.00 88.50 181 THR A N 1
ATOM 1396 C CA . THR A 1 181 ? 3.883 -7.035 14.676 1.00 88.50 181 THR A CA 1
ATOM 1397 C C . THR A 1 181 ? 4.118 -8.066 13.583 1.00 88.50 181 THR A C 1
ATOM 1399 O O . THR A 1 181 ? 5.223 -8.179 13.062 1.00 88.50 181 THR A O 1
ATOM 1402 N N . VAL A 1 182 ? 3.072 -8.782 13.182 1.00 83.44 182 VAL A N 1
ATOM 1403 C CA . VAL A 1 182 ? 3.136 -9.770 12.106 1.00 83.44 182 VAL A CA 1
ATOM 1404 C C . VAL A 1 182 ? 3.545 -9.106 10.784 1.00 83.44 182 VAL A C 1
ATOM 1406 O O . VAL A 1 182 ? 4.420 -9.626 10.091 1.00 83.44 182 VAL A O 1
ATOM 1409 N N . GLY A 1 183 ? 2.993 -7.933 10.456 1.00 80.06 183 GLY A N 1
ATOM 1410 C CA . GLY A 1 183 ? 3.389 -7.154 9.279 1.00 80.06 183 GLY A CA 1
ATOM 1411 C C . GLY A 1 183 ? 4.853 -6.700 9.311 1.00 80.06 183 GLY A C 1
ATOM 1412 O O . GLY A 1 183 ? 5.564 -6.858 8.318 1.00 80.06 183 GLY A O 1
ATOM 1413 N N . LEU A 1 184 ? 5.318 -6.199 10.460 1.00 80.56 184 LEU A N 1
ATOM 1414 C CA . LEU A 1 184 ? 6.695 -5.743 10.679 1.00 80.56 184 LEU A CA 1
ATOM 1415 C C . LEU A 1 184 ? 7.711 -6.885 10.562 1.00 80.56 184 LEU A C 1
ATOM 1417 O O . LEU A 1 184 ? 8.733 -6.731 9.897 1.00 80.56 184 LEU A O 1
ATOM 1421 N N . LEU A 1 185 ? 7.422 -8.036 11.175 1.00 76.62 185 LEU A N 1
ATOM 1422 C CA . LEU A 1 185 ? 8.310 -9.202 11.159 1.00 76.62 185 LEU A CA 1
ATOM 1423 C C . LEU A 1 185 ? 8.347 -9.890 9.791 1.00 76.62 185 LEU A C 1
ATOM 1425 O O . LEU A 1 185 ? 9.385 -10.410 9.388 1.00 76.62 185 LEU A O 1
ATOM 1429 N N . SER A 1 186 ? 7.226 -9.894 9.068 1.00 68.38 186 SER A N 1
ATOM 1430 C CA . SER A 1 186 ? 7.135 -10.598 7.785 1.00 68.38 186 SER A CA 1
ATOM 1431 C C . SER A 1 186 ? 7.843 -9.857 6.651 1.00 68.38 186 SER A C 1
ATOM 1433 O O . SER A 1 186 ? 8.276 -10.490 5.688 1.00 68.38 186 SER A O 1
ATOM 1435 N N . MET A 1 187 ? 7.946 -8.525 6.723 1.00 67.44 187 MET A N 1
ATOM 1436 C CA . MET A 1 187 ? 8.373 -7.709 5.586 1.00 67.44 187 MET A CA 1
ATOM 1437 C C . MET A 1 187 ? 9.241 -6.516 5.998 1.00 67.44 187 MET A C 1
ATOM 1439 O O . MET A 1 187 ? 8.807 -5.365 6.047 1.00 67.44 187 MET A O 1
ATOM 1443 N N . ILE A 1 188 ? 10.521 -6.819 6.206 1.00 65.19 188 ILE A N 1
ATOM 1444 C CA . ILE A 1 188 ? 11.573 -5.857 6.569 1.00 65.19 188 ILE A CA 1
ATOM 1445 C C . ILE A 1 188 ? 11.835 -4.844 5.430 1.00 65.19 188 ILE A C 1
ATOM 1447 O O . ILE A 1 188 ? 12.213 -3.707 5.693 1.00 65.19 188 ILE A O 1
ATOM 1451 N N . TYR A 1 189 ? 11.537 -5.219 4.176 1.00 70.56 189 TYR A N 1
ATOM 1452 C CA . TYR A 1 189 ? 11.711 -4.376 2.989 1.00 70.56 189 TYR A CA 1
ATOM 1453 C C . TYR A 1 189 ? 10.372 -4.013 2.336 1.00 70.56 189 TYR A C 1
ATOM 1455 O O . TYR A 1 189 ? 9.609 -4.893 1.929 1.00 70.56 189 TYR A O 1
ATOM 1463 N N . GLN A 1 190 ? 10.092 -2.710 2.207 1.00 74.25 190 GLN A N 1
ATOM 1464 C CA . GLN A 1 190 ? 8.875 -2.200 1.550 1.00 74.25 190 GLN A CA 1
ATOM 1465 C C . GLN A 1 190 ? 9.094 -1.649 0.136 1.00 74.25 190 GLN A C 1
ATOM 1467 O O . GLN A 1 190 ? 8.114 -1.359 -0.548 1.00 74.25 190 GLN A O 1
ATOM 1472 N N . GLY A 1 191 ? 10.349 -1.513 -0.303 1.00 73.69 191 GLY A N 1
ATOM 1473 C CA . GLY A 1 191 ? 10.685 -0.832 -1.552 1.00 73.69 191 GLY A CA 1
ATOM 1474 C C . GLY A 1 191 ? 10.324 0.651 -1.514 1.00 73.69 191 GLY A C 1
ATOM 1475 O O . GLY A 1 191 ? 10.422 1.304 -0.469 1.00 73.69 191 GLY A O 1
ATOM 1476 N N . HIS A 1 192 ? 9.926 1.187 -2.665 1.00 71.94 192 HIS A N 1
ATOM 1477 C CA . HIS A 1 192 ? 9.481 2.571 -2.801 1.00 71.94 192 HIS A CA 1
ATOM 1478 C C . HIS A 1 192 ? 7.961 2.664 -2.732 1.00 71.94 192 HIS A C 1
ATOM 1480 O O . HIS A 1 192 ? 7.232 1.752 -3.119 1.00 71.94 192 HIS A O 1
ATOM 1486 N N . GLY A 1 193 ? 7.477 3.765 -2.165 1.00 75.81 193 GLY A N 1
ATOM 1487 C CA . GLY A 1 193 ? 6.057 3.962 -1.931 1.00 75.81 193 GLY A CA 1
ATOM 1488 C C . GLY A 1 193 ? 5.773 5.121 -0.988 1.00 75.81 193 GLY A C 1
ATOM 1489 O O . GLY A 1 193 ? 6.659 5.649 -0.308 1.00 75.81 193 GLY A O 1
ATOM 1490 N N . TYR A 1 194 ? 4.504 5.502 -0.964 1.00 86.88 194 TYR A N 1
ATOM 1491 C CA . TYR A 1 194 ? 3.981 6.597 -0.161 1.00 86.88 194 TYR A CA 1
ATOM 1492 C C . TYR A 1 194 ? 3.655 6.102 1.251 1.00 86.88 194 TYR A C 1
ATOM 1494 O O . TYR A 1 194 ? 2.868 5.167 1.425 1.00 86.88 194 TYR A O 1
ATOM 1502 N N . GLY A 1 195 ? 4.251 6.724 2.270 1.00 89.69 195 GLY A N 1
ATOM 1503 C CA . GLY A 1 195 ? 4.084 6.289 3.658 1.00 89.69 195 GLY A CA 1
ATOM 1504 C C . GLY A 1 195 ? 4.648 4.886 3.919 1.00 89.69 195 GLY A C 1
ATOM 1505 O O . GLY A 1 195 ? 5.656 4.498 3.329 1.00 89.69 195 GLY A O 1
ATOM 1506 N N . TYR A 1 196 ? 4.008 4.121 4.810 1.00 89.81 196 TYR A N 1
ATOM 1507 C CA . TYR A 1 196 ? 4.388 2.727 5.064 1.00 89.81 196 TYR A CA 1
ATOM 1508 C C . TYR A 1 196 ? 3.356 1.750 4.522 1.00 89.81 196 TYR A C 1
ATOM 1510 O O . TYR A 1 196 ? 2.247 1.629 5.053 1.00 89.81 196 TYR A O 1
ATOM 1518 N N . ARG A 1 197 ? 3.741 1.028 3.470 1.00 87.19 197 ARG A N 1
ATOM 1519 C CA . ARG A 1 197 ? 2.854 0.129 2.735 1.00 87.19 197 ARG A CA 1
ATOM 1520 C C . ARG A 1 197 ? 2.204 -0.934 3.626 1.00 87.19 197 ARG A C 1
ATOM 1522 O O . ARG A 1 197 ? 0.994 -1.117 3.567 1.00 87.19 197 ARG A O 1
ATOM 1529 N N . TYR A 1 198 ? 2.969 -1.602 4.485 1.00 85.56 198 TYR A N 1
ATOM 1530 C CA . TYR A 1 198 ? 2.447 -2.727 5.273 1.00 85.56 198 TYR A CA 1
ATOM 1531 C C . TYR A 1 198 ? 1.504 -2.311 6.407 1.00 85.56 198 TYR A C 1
ATOM 1533 O O . TYR A 1 198 ? 0.640 -3.095 6.784 1.00 85.56 198 TYR A O 1
ATOM 1541 N N . LEU A 1 199 ? 1.588 -1.067 6.892 1.00 91.12 199 LEU A N 1
ATOM 1542 C CA . LEU A 1 199 ? 0.624 -0.531 7.864 1.00 91.12 199 LEU A CA 1
ATOM 1543 C C . LEU A 1 199 ? -0.542 0.223 7.216 1.00 91.12 199 LEU A C 1
ATOM 1545 O O . LEU A 1 199 ? -1.484 0.605 7.905 1.00 91.12 199 LEU A O 1
ATOM 1549 N N . HIS A 1 200 ? -0.533 0.408 5.895 1.00 91.88 200 HIS A N 1
ATOM 1550 C CA . HIS A 1 200 ? -1.589 1.141 5.198 1.00 91.88 200 HIS A CA 1
ATOM 1551 C C . HIS A 1 200 ? -2.973 0.505 5.391 1.00 91.88 200 HIS A C 1
ATOM 1553 O O . HIS A 1 200 ? -3.937 1.183 5.741 1.00 91.88 200 HIS A O 1
ATOM 1559 N N . GLY A 1 201 ? -3.062 -0.819 5.231 1.00 91.56 201 GLY A N 1
ATOM 1560 C CA . GLY A 1 201 ? -4.303 -1.569 5.446 1.00 91.56 201 GLY A CA 1
ATOM 1561 C C . GLY A 1 201 ? -4.767 -1.595 6.907 1.00 91.56 201 GLY A C 1
ATOM 1562 O O . GLY A 1 201 ? -5.892 -2.010 7.169 1.00 91.56 201 GLY A O 1
ATOM 1563 N N . LEU A 1 202 ? -3.927 -1.150 7.850 1.00 94.06 202 LEU A N 1
ATOM 1564 C CA . LEU A 1 202 ? -4.221 -1.072 9.284 1.00 94.06 202 LEU A CA 1
ATOM 1565 C C . LEU A 1 202 ? -4.678 0.323 9.730 1.00 94.06 202 LEU A C 1
ATOM 1567 O O . LEU A 1 202 ? -5.145 0.471 10.859 1.00 94.06 202 LEU A O 1
ATOM 1571 N N . ILE A 1 203 ? -4.623 1.341 8.858 1.00 95.69 203 ILE A N 1
ATOM 1572 C CA . ILE A 1 203 ? -5.128 2.695 9.153 1.00 95.69 203 ILE A CA 1
ATOM 1573 C C . ILE A 1 203 ? -6.573 2.685 9.703 1.00 95.69 203 ILE A C 1
ATOM 1575 O O . ILE A 1 203 ? -6.831 3.458 10.631 1.00 95.69 203 ILE A O 1
ATOM 1579 N N . PRO A 1 204 ? -7.512 1.823 9.247 1.00 96.00 204 PRO A N 1
ATOM 1580 C CA . PRO A 1 204 ? -8.844 1.741 9.851 1.00 96.00 204 PRO A CA 1
ATOM 1581 C C . PRO A 1 204 ? -8.815 1.389 11.347 1.00 96.00 204 PRO A C 1
ATOM 1583 O O . PRO A 1 204 ? -9.535 2.008 12.132 1.00 96.00 204 PRO A O 1
ATOM 1586 N N . CYS A 1 205 ? -7.934 0.475 11.772 1.00 96.12 205 CYS A N 1
ATOM 1587 C CA . CYS A 1 205 ? -7.752 0.127 13.185 1.00 96.12 205 CYS A CA 1
ATOM 1588 C C . CYS A 1 205 ? -7.225 1.320 13.990 1.00 96.12 205 CYS A C 1
ATOM 1590 O O . CYS A 1 205 ? -7.766 1.632 15.051 1.00 96.12 205 CYS A O 1
ATOM 1592 N N . PHE A 1 206 ? -6.228 2.039 13.461 1.00 97.12 206 PHE A N 1
ATOM 1593 C CA . PHE A 1 206 ? -5.729 3.267 14.089 1.00 97.12 206 PHE A CA 1
ATOM 1594 C C . PHE A 1 206 ? -6.823 4.333 14.208 1.00 97.12 206 PHE A C 1
ATOM 1596 O O . PHE A 1 206 ? -6.901 5.012 15.227 1.00 97.12 206 PHE A O 1
ATOM 1603 N N . CYS A 1 207 ? -7.701 4.463 13.210 1.00 96.81 207 CYS A N 1
ATOM 1604 C CA . CYS A 1 207 ? -8.819 5.406 13.267 1.00 96.81 207 CYS A CA 1
ATOM 1605 C C . CYS A 1 207 ? -9.834 5.042 14.357 1.00 96.81 207 CYS A C 1
ATOM 1607 O O . CYS A 1 207 ? -10.308 5.938 15.053 1.00 96.81 207 CYS A O 1
ATOM 1609 N N . LEU A 1 208 ? -10.149 3.753 14.536 1.00 95.62 208 LEU A N 1
ATOM 1610 C CA . LEU A 1 208 ? -11.036 3.299 15.614 1.00 95.62 208 LEU A CA 1
ATOM 1611 C C . LEU A 1 208 ? -10.420 3.521 16.996 1.00 95.62 208 LEU A C 1
ATOM 1613 O O . LEU A 1 208 ? -11.089 4.043 17.886 1.00 95.62 208 LEU A O 1
ATOM 1617 N N . LEU A 1 209 ? -9.138 3.190 17.166 1.00 97.12 209 LEU A N 1
ATOM 1618 C CA . LEU A 1 209 ? -8.415 3.474 18.406 1.00 97.12 209 LEU A CA 1
ATOM 1619 C C . LEU A 1 209 ? -8.378 4.982 18.683 1.00 97.12 209 LEU A C 1
ATOM 1621 O O . LEU A 1 209 ? -8.642 5.403 19.804 1.00 97.12 209 LEU A O 1
ATOM 1625 N N . ALA A 1 210 ? -8.136 5.808 17.663 1.00 97.25 210 ALA A N 1
ATOM 1626 C CA . ALA A 1 210 ? -8.139 7.261 17.801 1.00 97.25 210 ALA A CA 1
ATOM 1627 C C . ALA A 1 210 ? -9.514 7.816 18.190 1.00 97.25 210 ALA A C 1
ATOM 1629 O O . ALA A 1 210 ? -9.601 8.699 19.045 1.00 97.25 210 ALA A O 1
ATOM 1630 N N . ALA A 1 211 ? -10.593 7.277 17.618 1.00 95.25 211 ALA A N 1
ATOM 1631 C CA . ALA A 1 211 ? -11.950 7.622 18.024 1.00 95.25 211 ALA A CA 1
ATOM 1632 C C . ALA A 1 211 ? -12.203 7.253 19.496 1.00 95.25 211 ALA A C 1
ATOM 1634 O O . ALA A 1 211 ? -12.715 8.072 20.257 1.00 95.25 211 ALA A O 1
ATOM 1635 N N . GLY A 1 212 ? -11.770 6.067 19.931 1.00 94.81 212 GLY A N 1
ATOM 1636 C CA . GLY A 1 212 ? -11.854 5.661 21.334 1.00 94.81 212 GLY A CA 1
ATOM 1637 C C . GLY A 1 212 ? -11.039 6.556 22.274 1.00 94.81 212 GLY A C 1
ATOM 1638 O O . GLY A 1 212 ? -11.537 6.960 23.324 1.00 94.81 212 GLY A O 1
ATOM 1639 N N . GLY A 1 213 ? -9.829 6.955 21.872 1.00 95.81 213 GLY A N 1
ATOM 1640 C CA . GLY A 1 213 ? -9.011 7.913 22.618 1.00 95.81 213 GLY A CA 1
ATOM 1641 C C . GLY A 1 213 ? -9.678 9.283 22.750 1.00 95.81 213 GLY A C 1
ATOM 1642 O O . GLY A 1 213 ? -9.681 9.870 23.831 1.00 95.81 213 GLY A O 1
ATOM 1643 N N . TRP A 1 214 ? -10.321 9.770 21.685 1.00 96.06 214 TRP A N 1
ATOM 1644 C CA . TRP A 1 214 ? -11.102 11.010 21.711 1.00 96.06 214 TRP A CA 1
ATOM 1645 C C . TRP A 1 214 ? -12.275 10.949 22.698 1.00 96.06 214 TRP A C 1
ATOM 1647 O O . TRP A 1 214 ? -12.477 11.875 23.493 1.00 96.06 214 TRP A O 1
ATOM 1657 N N . VAL A 1 215 ? -13.032 9.847 22.674 1.00 94.31 215 VAL A N 1
ATOM 1658 C CA . VAL A 1 215 ? -14.146 9.604 23.604 1.00 94.31 215 VAL A CA 1
ATOM 1659 C C . VAL A 1 215 ? -13.637 9.556 25.042 1.00 94.31 215 VAL A C 1
ATOM 1661 O O . VAL A 1 215 ? -14.185 10.239 25.908 1.00 94.31 215 VAL A O 1
ATOM 1664 N N . ARG A 1 216 ? -12.543 8.831 25.302 1.00 94.00 216 ARG A N 1
ATOM 1665 C CA . ARG A 1 216 ? -11.961 8.738 26.644 1.00 94.00 216 ARG A CA 1
ATOM 1666 C C . ARG A 1 216 ? -11.496 10.093 27.170 1.00 94.00 216 ARG A C 1
ATOM 1668 O O . ARG A 1 216 ? -11.800 10.428 28.312 1.00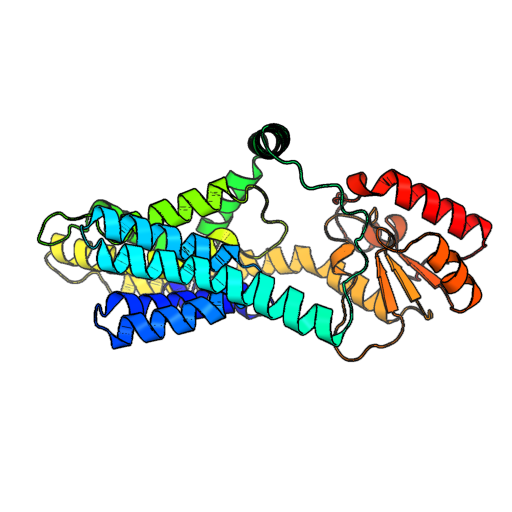 94.00 216 ARG A O 1
ATOM 1675 N N . LEU A 1 217 ? -10.776 10.874 26.366 1.00 94.94 217 LEU A N 1
ATOM 1676 C CA . LEU A 1 217 ? -10.317 12.211 26.762 1.00 94.94 217 LEU A CA 1
ATOM 1677 C C . LEU A 1 217 ? -11.490 13.144 27.069 1.00 94.94 217 LEU A C 1
ATOM 1679 O O . LEU A 1 217 ? -11.428 13.907 28.030 1.00 94.94 217 LEU A O 1
ATOM 1683 N N . SER A 1 218 ? -12.569 13.051 26.289 1.00 95.19 218 SER A N 1
ATOM 1684 C CA . SER A 1 218 ? -13.797 13.812 26.540 1.00 95.19 218 SER A CA 1
ATOM 1685 C C . SER A 1 218 ? -14.432 13.423 27.882 1.00 95.19 218 SER A C 1
ATOM 1687 O O . SER A 1 218 ? -14.771 14.294 28.681 1.00 95.19 218 SER A O 1
ATOM 1689 N N . ALA A 1 219 ? -14.520 12.120 28.171 1.00 93.19 219 ALA A N 1
ATOM 1690 C CA . ALA A 1 219 ? -15.051 11.619 29.437 1.00 93.19 219 ALA A CA 1
ATOM 1691 C C . ALA A 1 219 ? -14.202 12.061 30.642 1.00 93.19 219 ALA A C 1
ATOM 1693 O O . ALA A 1 219 ? -14.744 12.576 31.614 1.00 93.19 219 ALA A O 1
ATOM 1694 N N . MET A 1 220 ? -12.870 11.940 30.566 1.00 92.44 220 MET A N 1
ATOM 1695 C CA . MET A 1 220 ? -11.963 12.362 31.649 1.00 92.44 220 MET A CA 1
ATOM 1696 C C . MET A 1 220 ? -12.016 13.872 31.915 1.00 92.44 220 MET A C 1
ATOM 1698 O O . MET A 1 220 ? -11.821 14.305 33.045 1.00 92.44 220 MET A O 1
ATOM 1702 N N . ARG A 1 221 ? -12.296 14.682 30.888 1.00 94.38 221 ARG A N 1
ATOM 1703 C CA . ARG A 1 221 ? -12.479 16.135 31.029 1.00 94.38 221 ARG A CA 1
ATOM 1704 C C . ARG A 1 221 ? -13.853 16.532 31.573 1.00 94.38 221 ARG A C 1
ATOM 1706 O O . ARG A 1 221 ? -14.049 17.718 31.828 1.00 94.38 221 ARG A O 1
ATOM 1713 N N . GLY A 1 222 ? -14.812 15.606 31.653 1.00 95.12 222 GLY A N 1
ATOM 1714 C CA . GLY A 1 222 ? -16.215 15.907 31.963 1.00 95.12 222 GLY A CA 1
ATOM 1715 C C . GLY A 1 222 ? -16.925 16.762 30.903 1.00 95.12 222 GLY A C 1
ATOM 1716 O O . GLY A 1 222 ? -18.011 17.273 31.154 1.00 95.12 222 GLY A O 1
ATOM 1717 N N . ARG A 1 223 ? -16.317 16.959 29.724 1.00 94.56 223 ARG A N 1
ATOM 1718 C CA . ARG A 1 223 ? -16.875 17.744 28.613 1.00 94.56 223 ARG A CA 1
ATOM 1719 C C . ARG A 1 223 ? -16.311 17.281 27.268 1.00 94.56 223 ARG A C 1
ATOM 1721 O O . ARG A 1 223 ? -15.161 16.835 27.229 1.00 94.56 223 ARG A O 1
ATOM 1728 N N . PRO A 1 224 ? -17.059 17.438 26.159 1.00 94.00 224 PRO A N 1
ATOM 1729 C CA . PRO A 1 224 ? -16.571 17.098 24.828 1.00 94.00 224 PRO A CA 1
ATOM 1730 C C . PRO A 1 224 ? -15.229 17.767 24.517 1.00 94.00 224 PRO A C 1
ATOM 1732 O O . PRO A 1 224 ? -15.025 18.953 24.798 1.00 94.00 224 PRO A O 1
ATOM 1735 N N . MET A 1 225 ? -14.310 17.010 23.918 1.00 94.06 225 MET A N 1
ATOM 1736 C CA . MET A 1 225 ? -13.087 17.582 23.362 1.00 94.06 225 MET A CA 1
ATOM 1737 C C . MET A 1 225 ? -13.435 18.640 22.295 1.00 94.06 225 MET A C 1
ATOM 1739 O O . MET A 1 225 ? -14.356 18.423 21.502 1.00 94.06 225 MET A O 1
ATOM 1743 N N . PRO A 1 226 ? -12.724 19.783 22.240 1.00 93.88 226 PRO A N 1
ATOM 1744 C CA . PRO A 1 226 ? -13.059 20.850 21.301 1.00 93.88 226 PRO A CA 1
ATOM 1745 C C . PRO A 1 226 ? -12.927 20.385 19.848 1.00 93.88 226 PRO A C 1
ATOM 1747 O O . PRO A 1 226 ? -11.838 20.003 19.422 1.00 93.88 226 PRO A O 1
ATOM 1750 N N . ALA A 1 227 ? -14.000 20.495 19.058 1.00 92.19 227 ALA A N 1
ATOM 1751 C CA . ALA A 1 227 ? -13.981 20.153 17.630 1.00 92.19 227 ALA A CA 1
ATOM 1752 C C . ALA A 1 227 ? -12.914 20.939 16.843 1.00 92.19 227 ALA A C 1
ATOM 1754 O O . ALA A 1 227 ? -12.365 20.431 15.867 1.00 92.19 227 ALA A O 1
ATOM 1755 N N . ALA A 1 228 ? -12.557 22.142 17.313 1.00 94.69 228 ALA A N 1
ATOM 1756 C CA . ALA A 1 228 ? -11.461 22.945 16.775 1.00 94.69 228 ALA A CA 1
ATOM 1757 C C . ALA A 1 228 ? -10.134 22.173 16.702 1.00 94.69 228 ALA A C 1
ATOM 1759 O O . ALA A 1 228 ? -9.385 22.365 15.753 1.00 94.69 228 ALA A O 1
ATOM 1760 N N . LEU A 1 229 ? -9.857 21.252 17.636 1.00 94.56 229 LEU A N 1
ATOM 1761 C CA . LEU A 1 229 ? -8.639 20.441 17.592 1.00 94.56 229 LEU A CA 1
ATOM 1762 C C . LEU A 1 229 ? -8.604 19.556 16.338 1.00 94.56 229 LEU A C 1
ATOM 1764 O O . LEU A 1 229 ? -7.579 19.510 15.665 1.00 94.56 229 LEU A O 1
ATOM 1768 N N . LEU A 1 230 ? -9.724 18.912 15.979 1.00 94.06 230 LEU A N 1
ATOM 1769 C CA . LEU A 1 230 ? -9.814 18.114 14.750 1.00 94.06 230 LEU A CA 1
ATOM 1770 C C . LEU A 1 230 ? -9.599 18.978 13.510 1.00 94.06 230 LEU A C 1
ATOM 1772 O O . LEU A 1 230 ? -8.866 18.568 12.612 1.00 94.06 230 LEU A O 1
ATOM 1776 N N . TRP A 1 231 ? -10.194 20.171 13.473 1.00 95.25 231 TRP A N 1
ATOM 1777 C CA . TRP A 1 231 ? -10.019 21.103 12.360 1.00 95.25 231 TRP A CA 1
ATOM 1778 C C . TRP A 1 231 ? -8.587 21.615 12.246 1.00 95.25 231 TRP A C 1
ATOM 1780 O O . TRP A 1 231 ? -8.053 21.620 11.144 1.00 95.25 231 TRP A O 1
ATOM 1790 N N . VAL A 1 232 ? -7.929 21.953 13.359 1.00 95.88 232 VAL A N 1
ATOM 1791 C CA . VAL A 1 232 ? -6.509 22.337 13.379 1.00 95.88 232 VAL A CA 1
ATOM 1792 C C . VAL A 1 232 ? -5.631 21.182 12.901 1.00 95.88 232 VAL A C 1
ATOM 1794 O O . VAL A 1 232 ? -4.764 21.390 12.060 1.00 95.88 232 VAL A O 1
ATOM 1797 N N . GLY A 1 233 ? -5.882 19.952 13.359 1.00 96.06 233 GLY A N 1
ATOM 1798 C CA . GLY A 1 233 ? -5.149 18.773 12.891 1.00 96.06 233 GLY A CA 1
ATOM 1799 C C . GLY A 1 233 ? -5.349 18.503 11.396 1.00 96.06 233 GLY A C 1
ATOM 1800 O O . GLY A 1 233 ? -4.393 18.188 10.691 1.00 96.06 233 GLY A O 1
ATOM 1801 N N . CYS A 1 234 ? -6.577 18.654 10.891 1.00 96.25 234 CYS A N 1
ATOM 1802 C CA . CYS A 1 234 ? -6.882 18.546 9.460 1.00 96.25 234 CYS A CA 1
ATOM 1803 C C . CYS A 1 234 ? -6.218 19.669 8.653 1.00 96.25 234 CYS A C 1
ATOM 1805 O O . CYS A 1 234 ? -5.608 19.400 7.623 1.00 96.25 234 CYS A O 1
ATOM 1807 N N . GLY A 1 235 ? -6.298 20.908 9.138 1.00 96.31 235 GLY A N 1
ATOM 1808 C CA . GLY A 1 235 ? -5.673 22.077 8.528 1.00 96.31 235 GLY A CA 1
ATOM 1809 C C . GLY A 1 235 ? -4.158 21.934 8.462 1.00 96.31 235 GLY A C 1
ATOM 1810 O O . GLY A 1 235 ? -3.585 22.133 7.400 1.00 96.31 235 GLY A O 1
ATOM 1811 N N . PHE A 1 236 ? -3.513 21.484 9.541 1.00 96.12 236 PHE A N 1
ATOM 1812 C CA . PHE A 1 236 ? -2.079 21.188 9.554 1.00 96.12 236 PHE A CA 1
ATOM 1813 C C . PHE A 1 236 ? -1.714 20.100 8.538 1.00 96.12 236 PHE A C 1
ATOM 1815 O O . PHE A 1 236 ? -0.761 20.253 7.776 1.00 96.12 236 PHE A O 1
ATOM 1822 N N . ALA A 1 237 ? -2.495 19.019 8.471 1.00 95.44 237 ALA A N 1
ATOM 1823 C CA . ALA A 1 237 ? -2.246 17.957 7.505 1.00 95.44 237 ALA A CA 1
ATOM 1824 C C . ALA A 1 237 ? -2.350 18.457 6.051 1.00 95.44 237 ALA A C 1
ATOM 1826 O O . ALA A 1 237 ? -1.493 18.132 5.234 1.00 95.44 237 ALA A O 1
ATOM 1827 N N . LEU A 1 238 ? -3.354 19.280 5.734 1.00 95.06 238 LEU A N 1
ATOM 1828 C CA . LEU A 1 238 ? -3.586 19.802 4.382 1.00 95.06 238 LEU A CA 1
ATOM 1829 C C . LEU A 1 238 ? -2.649 20.955 3.995 1.00 95.06 238 LEU A C 1
ATOM 1831 O O . LEU A 1 238 ? -2.248 21.040 2.840 1.00 95.06 238 LEU A O 1
ATOM 1835 N N . ALA A 1 239 ? -2.302 21.834 4.935 1.00 96.31 239 ALA A N 1
ATOM 1836 C CA . ALA A 1 239 ? -1.486 23.019 4.675 1.00 96.31 239 ALA A CA 1
ATOM 1837 C C . ALA A 1 239 ? 0.020 22.767 4.837 1.00 96.31 239 ALA A C 1
ATOM 1839 O O . ALA A 1 239 ? 0.820 23.503 4.267 1.00 96.31 239 ALA A O 1
ATOM 1840 N N . PHE A 1 240 ? 0.417 21.743 5.600 1.00 95.19 240 PHE A N 1
ATOM 1841 C CA . PHE A 1 240 ? 1.824 21.466 5.891 1.00 95.19 240 PHE A CA 1
ATOM 1842 C C . PHE A 1 240 ? 2.238 20.044 5.506 1.00 95.19 240 PHE A C 1
ATOM 1844 O O . PHE A 1 240 ? 3.067 19.869 4.612 1.00 95.19 240 PHE A O 1
ATOM 1851 N N . THR A 1 241 ? 1.650 19.014 6.126 1.00 94.50 241 THR A N 1
ATOM 1852 C CA . THR A 1 241 ? 2.099 17.623 5.926 1.00 94.50 241 THR A CA 1
ATOM 1853 C C . THR A 1 241 ? 1.981 17.182 4.466 1.00 94.50 241 THR A C 1
ATOM 1855 O O . THR A 1 241 ? 2.933 16.633 3.910 1.00 94.50 241 THR A O 1
ATOM 1858 N N . ALA A 1 242 ? 0.830 17.415 3.831 1.00 94.62 242 ALA A N 1
ATOM 1859 C CA . ALA A 1 242 ? 0.582 17.008 2.453 1.00 94.62 242 ALA A CA 1
ATOM 1860 C C . ALA A 1 242 ? 1.454 17.772 1.442 1.00 94.62 242 ALA A C 1
ATOM 1862 O O . ALA A 1 242 ? 2.150 17.098 0.682 1.00 94.62 242 ALA A O 1
ATOM 1863 N N . PRO A 1 243 ? 1.525 19.119 1.444 1.00 95.88 243 PRO A N 1
ATOM 1864 C CA . PRO A 1 243 ? 2.377 19.851 0.511 1.00 95.88 243 PRO A CA 1
ATOM 1865 C C . PRO A 1 243 ? 3.849 19.451 0.599 1.00 95.88 243 PRO A C 1
ATOM 1867 O O . PRO A 1 243 ? 4.472 19.203 -0.433 1.00 95.88 243 PRO A O 1
ATOM 1870 N N . VAL A 1 244 ? 4.399 19.312 1.811 1.00 95.25 244 VAL A N 1
ATOM 1871 C CA . VAL A 1 244 ? 5.802 18.914 2.003 1.00 95.25 244 VAL A CA 1
ATOM 1872 C C . VAL A 1 244 ? 6.047 17.511 1.449 1.00 95.25 244 VAL A C 1
ATOM 1874 O O . VAL A 1 244 ? 6.926 17.318 0.607 1.00 95.25 244 VAL A O 1
ATOM 1877 N N . ALA A 1 245 ? 5.254 16.524 1.871 1.00 93.88 245 ALA A N 1
ATOM 1878 C CA . ALA A 1 245 ? 5.444 15.140 1.448 1.00 93.88 245 ALA A CA 1
ATOM 1879 C C . ALA A 1 245 ? 5.213 14.945 -0.062 1.00 93.88 245 ALA A C 1
ATOM 1881 O O . ALA A 1 245 ? 5.969 14.213 -0.706 1.00 93.88 245 ALA A O 1
ATOM 1882 N N . LEU A 1 246 ? 4.218 15.619 -0.648 1.00 93.88 246 LEU A N 1
ATOM 1883 C CA . LEU A 1 246 ? 3.940 15.554 -2.085 1.00 93.88 246 LEU A CA 1
ATOM 1884 C C . LEU A 1 246 ? 5.018 16.263 -2.910 1.00 93.88 246 LEU A C 1
ATOM 1886 O O . LEU A 1 246 ? 5.412 15.735 -3.945 1.00 93.88 246 LEU A O 1
ATOM 1890 N N . THR A 1 247 ? 5.557 17.392 -2.440 1.00 95.38 247 THR A N 1
ATOM 1891 C CA . THR A 1 247 ? 6.665 18.089 -3.119 1.00 95.38 247 THR A CA 1
ATOM 1892 C C . THR A 1 247 ? 7.926 17.232 -3.135 1.00 95.38 247 THR A C 1
ATOM 1894 O O . THR A 1 247 ? 8.544 17.057 -4.183 1.00 95.38 247 THR A O 1
ATOM 1897 N N . LEU A 1 248 ? 8.282 16.630 -1.995 1.00 93.25 248 LEU A N 1
ATOM 1898 C CA . LEU A 1 248 ? 9.424 15.715 -1.915 1.00 93.25 248 LEU A CA 1
ATOM 1899 C C . LEU A 1 248 ? 9.227 14.480 -2.802 1.00 93.25 248 LEU A C 1
ATOM 1901 O O . LEU A 1 248 ? 10.165 14.035 -3.463 1.00 93.25 248 LEU A O 1
ATOM 1905 N N . SER A 1 249 ? 8.002 13.950 -2.856 1.00 92.12 249 SER A N 1
ATOM 1906 C CA . SER A 1 249 ? 7.664 12.823 -3.731 1.00 92.12 249 SER A CA 1
ATOM 1907 C C . SER A 1 249 ? 7.758 13.207 -5.205 1.00 92.12 249 SER A C 1
ATOM 1909 O O . SER A 1 249 ? 8.326 12.461 -5.996 1.00 92.12 249 SER A O 1
ATOM 1911 N N . HIS A 1 250 ? 7.259 14.387 -5.575 1.00 93.25 250 HIS A N 1
ATOM 1912 C CA . HIS A 1 250 ? 7.362 14.907 -6.933 1.00 93.25 250 HIS A CA 1
ATOM 1913 C C . HIS A 1 250 ? 8.824 15.089 -7.346 1.00 93.25 250 HIS A C 1
ATOM 1915 O O . HIS A 1 250 ? 9.218 14.592 -8.396 1.00 93.25 250 HIS A O 1
ATOM 1921 N N . ALA A 1 251 ? 9.645 15.721 -6.504 1.00 93.56 251 ALA A N 1
ATOM 1922 C CA . ALA A 1 251 ? 11.070 15.908 -6.768 1.00 93.56 251 ALA A CA 1
ATOM 1923 C C . ALA A 1 251 ? 11.807 14.570 -6.951 1.00 93.56 251 ALA A C 1
ATOM 1925 O O . ALA A 1 251 ? 12.691 14.463 -7.798 1.00 93.56 251 ALA A O 1
ATOM 1926 N N . PHE A 1 252 ? 11.422 13.538 -6.194 1.00 91.19 252 PHE A N 1
ATOM 1927 C CA . PHE A 1 252 ? 11.972 12.194 -6.353 1.00 91.19 252 PHE A CA 1
ATOM 1928 C C . PHE A 1 252 ? 11.521 11.516 -7.658 1.00 91.19 252 PHE A C 1
ATOM 1930 O O . PHE A 1 252 ? 12.337 10.890 -8.326 1.00 91.19 252 PHE A O 1
ATOM 1937 N N . LEU A 1 253 ? 10.242 11.629 -8.031 1.00 92.12 253 LEU A N 1
ATOM 1938 C CA . LEU A 1 253 ? 9.653 10.914 -9.173 1.00 92.12 253 LEU A CA 1
ATOM 1939 C C . LEU A 1 253 ? 9.844 11.623 -10.519 1.00 92.12 253 LEU A C 1
ATOM 1941 O O . LEU A 1 253 ? 9.805 10.974 -11.566 1.00 92.12 253 LEU A O 1
ATOM 1945 N N . HIS A 1 254 ? 10.050 12.941 -10.513 1.00 94.62 254 HIS A N 1
ATOM 1946 C CA . HIS A 1 254 ? 10.161 13.752 -11.723 1.00 94.62 254 HIS A CA 1
ATOM 1947 C C . HIS A 1 254 ? 11.250 13.250 -12.699 1.00 94.62 254 HIS A C 1
ATOM 1949 O O . HIS A 1 254 ? 10.928 13.103 -13.881 1.00 94.62 254 HIS A O 1
ATOM 1955 N N . PRO A 1 255 ? 12.479 12.899 -12.257 1.00 95.06 255 PRO A N 1
ATOM 1956 C CA . PRO A 1 255 ? 13.500 12.284 -13.116 1.00 95.06 255 PRO A CA 1
ATOM 1957 C C . PRO A 1 255 ? 13.027 11.030 -13.859 1.00 95.06 255 PRO A C 1
ATOM 1959 O O . PRO A 1 255 ? 13.249 10.892 -15.060 1.00 95.06 255 PRO A O 1
ATOM 1962 N N . TYR A 1 256 ? 12.310 10.137 -13.173 1.00 94.25 256 TYR A N 1
ATOM 1963 C CA . TYR A 1 256 ? 11.804 8.894 -13.759 1.00 94.25 256 TYR A CA 1
ATOM 1964 C C . TYR A 1 256 ? 10.684 9.162 -14.762 1.00 94.25 256 TYR A C 1
ATOM 1966 O O . TYR A 1 256 ? 10.645 8.557 -15.830 1.00 94.25 256 TYR A O 1
ATOM 1974 N N . ALA A 1 257 ? 9.790 10.108 -14.464 1.00 93.38 257 ALA A N 1
ATOM 1975 C CA . ALA A 1 257 ? 8.753 10.525 -15.405 1.00 93.38 257 ALA A CA 1
ATOM 1976 C C . ALA A 1 257 ? 9.353 11.185 -16.661 1.00 93.38 257 ALA A C 1
ATOM 1978 O O . ALA A 1 257 ? 8.883 10.948 -17.775 1.00 93.38 257 ALA A O 1
ATOM 1979 N N . ALA A 1 258 ? 10.404 11.995 -16.499 1.00 94.44 258 ALA A N 1
ATOM 1980 C CA . ALA A 1 258 ? 11.137 12.586 -17.612 1.00 94.44 258 ALA A CA 1
ATOM 1981 C C . ALA A 1 258 ? 11.823 11.510 -18.466 1.00 94.44 258 ALA A C 1
ATOM 1983 O O . ALA A 1 258 ? 11.606 11.486 -19.678 1.00 94.44 258 ALA A O 1
ATOM 1984 N N . ALA A 1 259 ? 12.549 10.581 -17.837 1.00 95.56 259 ALA A N 1
ATOM 1985 C CA . ALA A 1 259 ? 13.170 9.447 -18.512 1.00 95.56 259 ALA A CA 1
ATOM 1986 C C . ALA A 1 259 ? 12.136 8.615 -19.272 1.00 95.56 259 ALA A C 1
ATOM 1988 O O . ALA A 1 259 ? 12.298 8.389 -20.467 1.00 95.56 259 ALA A O 1
ATOM 1989 N N . TYR A 1 260 ? 11.018 8.257 -18.636 1.00 94.69 260 TYR A N 1
ATOM 1990 C CA . TYR A 1 260 ? 9.941 7.512 -19.283 1.00 94.69 260 TYR A CA 1
ATOM 1991 C C . TYR A 1 260 ? 9.450 8.203 -20.565 1.00 94.69 260 TYR A C 1
ATOM 1993 O O . TYR A 1 260 ? 9.354 7.564 -21.612 1.00 94.69 260 TYR A O 1
ATOM 2001 N N . ARG A 1 261 ? 9.217 9.524 -20.534 1.00 92.94 261 ARG A N 1
ATOM 2002 C CA . ARG A 1 261 ? 8.809 10.289 -21.729 1.00 92.94 261 ARG A CA 1
ATOM 2003 C C . ARG A 1 261 ? 9.853 10.258 -22.845 1.00 92.94 261 ARG A C 1
ATOM 2005 O O . ARG A 1 261 ? 9.464 10.192 -24.009 1.00 92.94 261 ARG A O 1
ATOM 2012 N N . VAL A 1 262 ? 11.142 10.302 -22.507 1.00 94.94 262 VAL A N 1
ATOM 2013 C CA . VAL A 1 262 ? 12.237 10.162 -23.479 1.00 94.94 262 VAL A CA 1
ATOM 2014 C C . VAL A 1 262 ? 12.219 8.763 -24.096 1.00 94.94 262 VAL A C 1
ATOM 2016 O O . VAL A 1 262 ? 12.190 8.634 -25.319 1.00 94.94 262 VAL A O 1
ATOM 2019 N N . LEU A 1 263 ? 12.131 7.712 -23.273 1.00 94.88 263 LEU A N 1
ATOM 2020 C CA . LEU A 1 263 ? 12.107 6.325 -23.753 1.00 94.88 263 LEU A CA 1
ATOM 2021 C C . LEU A 1 263 ? 10.914 6.058 -24.671 1.00 94.88 263 LEU A C 1
ATOM 2023 O O . LEU A 1 263 ? 11.066 5.423 -25.710 1.00 94.88 263 LEU A O 1
ATOM 2027 N N . ARG A 1 264 ? 9.733 6.587 -24.329 1.00 93.12 264 ARG A N 1
ATOM 2028 C CA . ARG A 1 264 ? 8.514 6.442 -25.139 1.00 93.12 264 ARG A CA 1
ATOM 2029 C C . ARG A 1 264 ? 8.576 7.154 -26.490 1.00 93.12 264 ARG A C 1
ATOM 2031 O O . ARG A 1 264 ? 7.803 6.799 -27.374 1.00 93.12 264 ARG A O 1
ATOM 2038 N N . LYS A 1 265 ? 9.467 8.132 -26.658 1.00 93.50 265 LYS A N 1
ATOM 2039 C CA . LYS A 1 265 ? 9.683 8.860 -27.919 1.00 93.50 265 LYS A CA 1
ATOM 2040 C C . LYS A 1 265 ? 10.893 8.354 -28.706 1.00 93.50 265 LYS A C 1
ATOM 2042 O O . LYS A 1 265 ? 11.168 8.873 -29.786 1.00 93.50 265 LYS A O 1
ATOM 2047 N N . ALA A 1 266 ? 11.623 7.368 -28.183 1.00 95.31 266 ALA A N 1
ATOM 2048 C CA . ALA A 1 266 ? 12.814 6.853 -28.837 1.00 95.31 266 ALA A CA 1
ATOM 2049 C C . ALA A 1 266 ? 12.469 6.283 -30.230 1.00 95.31 266 ALA A C 1
ATOM 2051 O O . ALA A 1 266 ? 11.474 5.561 -30.359 1.00 95.31 266 ALA A O 1
ATOM 2052 N N . PRO A 1 267 ? 13.282 6.551 -31.271 1.00 95.38 267 PRO A N 1
ATOM 2053 C CA . PRO A 1 267 ? 13.063 6.050 -32.629 1.00 95.38 267 PRO A CA 1
ATOM 2054 C C . PRO A 1 267 ? 13.465 4.567 -32.753 1.00 95.38 267 PRO A C 1
ATOM 2056 O O . PRO A 1 267 ? 14.325 4.191 -33.551 1.00 95.38 267 PRO A O 1
ATOM 2059 N N . ALA A 1 268 ? 12.843 3.720 -31.936 1.00 96.19 268 ALA A N 1
ATOM 2060 C CA . ALA A 1 268 ? 13.127 2.301 -31.787 1.00 96.19 268 ALA A CA 1
ATOM 2061 C C . ALA A 1 268 ? 11.838 1.477 -31.840 1.00 96.19 268 ALA A C 1
ATOM 2063 O O . ALA A 1 268 ? 10.742 1.975 -31.594 1.00 96.19 268 ALA A O 1
ATOM 2064 N N . ASP A 1 269 ? 11.978 0.186 -32.116 1.00 95.62 269 ASP A N 1
ATOM 2065 C CA . ASP A 1 269 ? 10.894 -0.774 -31.919 1.00 95.62 269 ASP A CA 1
ATOM 2066 C C . ASP A 1 269 ? 10.926 -1.330 -30.488 1.00 95.62 269 ASP A C 1
ATOM 2068 O O . ASP A 1 269 ? 9.875 -1.595 -29.902 1.00 95.62 269 ASP A O 1
ATOM 2072 N N . VAL A 1 270 ? 12.129 -1.451 -29.909 1.00 96.06 270 VAL A N 1
ATOM 2073 C CA . VAL A 1 270 ? 12.372 -1.913 -28.538 1.00 96.06 270 VAL A CA 1
ATOM 2074 C C . VAL A 1 270 ? 13.429 -1.039 -27.869 1.00 96.06 270 VAL A C 1
ATOM 2076 O O . VAL A 1 270 ? 14.472 -0.752 -28.461 1.00 96.06 270 VAL A O 1
ATOM 2079 N N . VAL A 1 271 ? 13.188 -0.661 -26.617 1.00 97.19 271 VAL A N 1
ATOM 2080 C CA . VAL A 1 271 ? 14.203 -0.059 -25.749 1.00 97.19 271 VAL A CA 1
ATOM 2081 C C . VAL A 1 271 ? 14.494 -1.019 -24.605 1.00 97.19 271 VAL A C 1
ATOM 2083 O O . VAL A 1 271 ? 13.596 -1.401 -23.858 1.00 97.19 271 VAL A O 1
ATOM 2086 N N . LEU A 1 272 ? 15.760 -1.393 -24.474 1.00 97.31 272 LEU A N 1
ATOM 2087 C CA . LEU A 1 272 ? 16.271 -2.172 -23.357 1.00 97.31 272 LEU A CA 1
ATOM 2088 C C . LEU A 1 272 ? 16.682 -1.208 -22.243 1.00 97.31 272 LEU A C 1
ATOM 2090 O O . LEU A 1 272 ? 17.535 -0.348 -22.455 1.00 97.31 272 LEU A O 1
ATOM 2094 N N . VAL A 1 273 ? 16.077 -1.340 -21.072 1.00 96.31 273 VAL A N 1
ATOM 2095 C CA . VAL A 1 273 ? 16.449 -0.598 -19.866 1.00 96.31 273 VAL A CA 1
ATOM 2096 C C . VAL A 1 273 ? 17.470 -1.438 -19.107 1.00 96.31 273 VAL A C 1
ATOM 2098 O O . VAL A 1 273 ? 17.179 -2.569 -18.726 1.00 96.31 273 VAL A O 1
ATOM 2101 N N . ASP A 1 274 ? 18.687 -0.926 -18.939 1.00 94.25 274 ASP A N 1
ATOM 2102 C CA . ASP A 1 274 ? 19.734 -1.598 -18.166 1.00 94.25 274 ASP A CA 1
ATOM 2103 C C . ASP A 1 274 ? 19.451 -1.421 -16.668 1.00 94.25 274 ASP A C 1
ATOM 2105 O O . ASP A 1 274 ? 19.396 -0.292 -16.174 1.00 94.25 274 ASP A O 1
ATOM 2109 N N . GLY A 1 275 ? 19.303 -2.532 -15.939 1.00 90.50 275 GLY A N 1
ATOM 2110 C CA . GLY A 1 275 ? 19.016 -2.535 -14.502 1.00 90.50 275 GLY A CA 1
ATOM 2111 C C . GLY A 1 275 ? 20.050 -1.785 -13.653 1.00 90.50 275 GLY A C 1
ATOM 2112 O O . GLY A 1 275 ? 19.741 -1.338 -12.553 1.00 90.50 275 GLY A O 1
ATOM 2113 N N . ARG A 1 276 ? 21.272 -1.574 -14.164 1.00 90.88 276 ARG A N 1
ATOM 2114 C CA . ARG A 1 276 ? 22.322 -0.785 -13.487 1.00 90.88 276 ARG A CA 1
ATOM 2115 C C . ARG A 1 276 ? 22.135 0.725 -13.632 1.00 90.88 276 ARG A C 1
ATOM 2117 O O . ARG A 1 276 ? 22.933 1.490 -13.103 1.00 90.88 276 ARG A O 1
ATOM 2124 N N . GLY A 1 277 ? 21.102 1.166 -14.352 1.00 87.94 277 GLY A N 1
ATOM 2125 C CA . GLY A 1 277 ? 20.845 2.576 -14.630 1.00 87.94 277 GLY A CA 1
ATOM 2126 C C . GLY A 1 277 ? 20.558 3.435 -13.396 1.00 87.94 277 GLY A C 1
ATOM 2127 O O . GLY A 1 277 ? 20.683 4.654 -13.468 1.00 87.94 277 GLY A O 1
ATOM 2128 N N . GLY A 1 278 ? 20.204 2.830 -12.263 1.00 90.50 278 GLY A N 1
ATOM 2129 C CA . GLY A 1 278 ? 19.978 3.537 -11.009 1.00 90.50 278 GLY A CA 1
ATOM 2130 C C . GLY A 1 278 ? 18.929 2.855 -10.141 1.00 90.50 278 GLY A C 1
ATOM 2131 O O . GLY A 1 278 ? 18.425 1.777 -10.456 1.00 90.50 278 GLY A O 1
ATOM 2132 N N . ALA A 1 279 ? 18.591 3.495 -9.025 1.00 87.75 279 ALA A N 1
ATOM 2133 C CA . ALA A 1 279 ? 17.585 2.970 -8.113 1.00 87.75 279 ALA A CA 1
ATOM 2134 C C . ALA A 1 279 ? 16.195 2.981 -8.779 1.00 87.75 279 ALA A C 1
ATOM 2136 O O . ALA A 1 279 ? 15.815 4.010 -9.320 1.00 87.75 279 ALA A O 1
ATOM 2137 N N . PHE A 1 280 ? 15.421 1.890 -8.709 1.00 87.06 280 PHE A N 1
ATOM 2138 C CA . PHE A 1 280 ? 14.057 1.788 -9.281 1.00 87.06 280 PHE A CA 1
ATOM 2139 C C . PHE A 1 280 ? 13.993 2.055 -10.787 1.00 87.06 280 PHE A C 1
ATOM 2141 O O . PHE A 1 280 ? 12.985 2.537 -11.306 1.00 87.06 280 PHE A O 1
ATOM 2148 N N . ILE A 1 281 ? 15.079 1.777 -11.507 1.00 91.06 281 ILE A N 1
ATOM 2149 C CA . ILE A 1 281 ? 15.132 1.961 -12.958 1.00 91.06 281 ILE A CA 1
ATOM 2150 C C . ILE A 1 281 ? 14.157 1.019 -13.676 1.00 91.06 281 ILE A C 1
ATOM 2152 O O . ILE A 1 281 ? 13.605 1.368 -14.720 1.00 91.06 281 ILE A O 1
ATOM 2156 N N . GLU A 1 282 ? 13.896 -0.143 -13.079 1.00 88.12 282 GLU A N 1
ATOM 2157 C CA . GLU A 1 282 ? 12.937 -1.139 -13.536 1.00 88.12 282 GLU A CA 1
ATOM 2158 C C . GLU A 1 282 ? 11.507 -0.577 -13.635 1.00 88.12 282 GLU A C 1
ATOM 2160 O O . GLU A 1 282 ? 10.762 -0.968 -14.532 1.00 88.12 282 GLU A O 1
ATOM 2165 N N . ASP A 1 283 ? 11.144 0.432 -12.831 1.00 88.00 283 ASP A N 1
ATOM 2166 C CA . ASP A 1 283 ? 9.817 1.073 -12.863 1.00 88.00 283 ASP A CA 1
ATOM 2167 C C . ASP A 1 283 ? 9.577 1.898 -14.148 1.00 88.00 283 ASP A C 1
ATOM 2169 O O . ASP A 1 283 ? 8.466 2.381 -14.416 1.00 88.00 283 ASP A O 1
ATOM 2173 N N . LEU A 1 284 ? 10.608 2.101 -14.977 1.00 91.94 284 LEU A N 1
ATOM 2174 C CA . LEU A 1 284 ? 10.448 2.653 -16.325 1.00 91.94 284 LEU A CA 1
ATOM 2175 C C . LEU A 1 284 ? 9.808 1.638 -17.282 1.00 91.94 284 LEU A C 1
ATOM 2177 O O . LEU A 1 284 ? 9.185 2.037 -18.266 1.00 91.94 284 LEU A O 1
ATOM 2181 N N . VAL A 1 285 ? 9.930 0.342 -16.995 1.00 92.25 285 VAL A N 1
ATOM 2182 C CA . VAL A 1 285 ? 9.408 -0.752 -17.815 1.00 92.25 285 VAL A CA 1
ATOM 2183 C C . VAL A 1 285 ? 7.956 -1.019 -17.427 1.00 92.25 285 VAL A C 1
ATOM 2185 O O . VAL A 1 285 ? 7.641 -1.857 -16.590 1.00 92.25 285 VAL A O 1
ATOM 2188 N N . ARG A 1 286 ? 7.045 -0.264 -18.043 1.00 86.62 286 ARG A N 1
ATOM 2189 C CA . ARG A 1 286 ? 5.600 -0.328 -17.781 1.00 86.62 286 ARG A CA 1
ATOM 2190 C C . ARG A 1 286 ? 4.782 -0.321 -19.068 1.00 86.62 286 ARG A C 1
ATOM 2192 O O . ARG A 1 286 ? 5.225 0.196 -20.099 1.00 86.62 286 ARG A O 1
ATOM 2199 N N . ILE A 1 287 ? 3.568 -0.856 -18.978 1.00 81.38 287 ILE A N 1
ATOM 2200 C CA . ILE A 1 287 ? 2.572 -0.853 -20.051 1.00 81.38 287 ILE A CA 1
ATOM 2201 C C . ILE A 1 287 ? 1.466 0.140 -19.670 1.00 81.38 287 ILE A C 1
ATOM 2203 O O . ILE A 1 287 ? 0.600 -0.172 -18.857 1.00 81.38 287 ILE A O 1
ATOM 2207 N N . ASP A 1 288 ? 1.493 1.329 -20.275 1.00 70.50 288 ASP A N 1
ATOM 2208 C CA . ASP A 1 288 ? 0.541 2.417 -20.002 1.00 70.50 288 ASP A CA 1
ATOM 2209 C C . ASP A 1 288 ? -0.606 2.424 -21.040 1.00 70.50 288 ASP A C 1
ATOM 2211 O O . ASP A 1 288 ? -0.833 3.416 -21.731 1.00 70.50 288 ASP A O 1
ATOM 2215 N N . GLY A 1 289 ? -1.309 1.291 -21.193 1.00 75.50 289 GLY A N 1
ATOM 2216 C CA . GLY A 1 289 ? -2.427 1.120 -22.140 1.00 75.50 289 GLY A CA 1
ATOM 2217 C C . GLY A 1 289 ? -2.205 0.006 -23.177 1.00 75.50 289 GLY A C 1
ATOM 2218 O O . GLY A 1 289 ? -1.535 -0.981 -22.872 1.00 75.50 289 GLY A O 1
ATOM 2219 N N . PRO A 1 290 ? -2.771 0.110 -24.398 1.00 81.31 290 PRO A N 1
ATOM 2220 C CA . PRO A 1 290 ? -2.506 -0.849 -25.470 1.00 81.31 290 PRO A CA 1
ATOM 2221 C C . PRO A 1 290 ? -1.007 -0.950 -25.770 1.00 81.31 290 PRO A C 1
ATOM 2223 O O . PRO A 1 290 ? -0.278 0.040 -25.689 1.00 81.31 290 PRO A O 1
ATOM 2226 N N . ILE A 1 291 ? -0.543 -2.140 -26.153 1.00 84.25 291 ILE A N 1
ATOM 2227 C CA . ILE A 1 291 ? 0.870 -2.370 -26.473 1.00 84.25 291 ILE A CA 1
ATOM 2228 C C . ILE A 1 291 ? 1.268 -1.474 -27.655 1.00 84.25 291 ILE A C 1
ATOM 2230 O O . ILE A 1 291 ? 0.855 -1.699 -28.791 1.00 84.25 291 ILE A O 1
ATOM 2234 N N . ALA A 1 292 ? 2.092 -0.463 -27.379 1.00 85.62 292 ALA A N 1
ATOM 2235 C CA . ALA A 1 292 ? 2.553 0.518 -28.355 1.00 85.62 292 ALA A CA 1
ATOM 2236 C C . ALA A 1 292 ? 4.083 0.572 -28.398 1.00 85.62 292 ALA A C 1
ATOM 2238 O O . ALA A 1 292 ? 4.747 0.458 -27.362 1.00 85.62 292 ALA A O 1
ATOM 2239 N N . ARG A 1 293 ? 4.646 0.810 -29.588 1.00 90.06 293 ARG A N 1
ATOM 2240 C CA . ARG A 1 293 ? 6.096 0.968 -29.776 1.00 90.06 293 ARG A CA 1
ATOM 2241 C C . ARG A 1 293 ? 6.599 2.329 -29.246 1.00 90.06 293 ARG A C 1
ATOM 2243 O O . ARG A 1 293 ? 5.829 3.291 -29.273 1.00 90.06 293 ARG A O 1
ATOM 2250 N N . PRO A 1 294 ? 7.861 2.415 -28.786 1.00 94.06 294 PRO A N 1
ATOM 2251 C CA . PRO A 1 294 ? 8.756 1.286 -28.522 1.00 94.06 294 PRO A CA 1
ATOM 2252 C C . PRO A 1 294 ? 8.268 0.436 -27.341 1.00 94.06 294 PRO A C 1
ATOM 2254 O O . PRO A 1 294 ? 7.699 0.956 -26.381 1.00 94.06 294 PRO A O 1
ATOM 2257 N N . ILE A 1 295 ? 8.499 -0.876 -27.401 1.00 93.94 295 ILE A N 1
ATOM 2258 C CA . ILE A 1 295 ? 8.299 -1.753 -26.241 1.00 93.94 295 ILE A CA 1
ATOM 2259 C C . ILE A 1 295 ? 9.497 -1.563 -25.311 1.00 93.94 295 ILE A C 1
ATOM 2261 O O . ILE A 1 295 ? 10.642 -1.691 -25.743 1.00 93.94 295 ILE A O 1
ATOM 2265 N N . LEU A 1 296 ? 9.237 -1.238 -24.049 1.00 95.06 296 LEU A N 1
ATOM 2266 C CA . LEU A 1 296 ? 10.280 -1.141 -23.032 1.00 95.06 296 LEU A CA 1
ATOM 2267 C C . LEU A 1 296 ? 10.455 -2.522 -22.408 1.00 95.06 296 LEU A C 1
ATOM 2269 O O . LEU A 1 296 ? 9.461 -3.147 -22.045 1.00 95.06 296 LEU A O 1
ATOM 2273 N N . LEU A 1 297 ? 11.692 -2.997 -22.305 1.00 94.75 297 LEU A N 1
ATOM 2274 C CA . LEU A 1 297 ? 12.025 -4.273 -21.675 1.00 94.75 297 LEU A CA 1
ATOM 2275 C C . LEU A 1 297 ? 13.157 -4.061 -20.677 1.00 94.75 297 LEU A C 1
ATOM 2277 O O . LEU A 1 297 ? 14.112 -3.346 -20.974 1.00 94.75 297 LEU A O 1
ATOM 2281 N N . ASP A 1 298 ? 13.076 -4.715 -19.524 1.00 93.62 298 ASP A N 1
ATOM 2282 C CA . ASP A 1 298 ? 14.177 -4.749 -18.564 1.00 93.62 298 ASP A CA 1
ATOM 2283 C C . ASP A 1 298 ? 15.221 -5.762 -19.040 1.00 93.62 298 ASP A C 1
ATOM 2285 O O . ASP A 1 298 ? 14.945 -6.961 -19.138 1.00 93.62 298 ASP A O 1
ATOM 2289 N N . LEU A 1 299 ? 16.431 -5.281 -19.330 1.00 94.38 299 LEU A N 1
ATOM 2290 C CA . LEU A 1 299 ? 17.538 -6.110 -19.798 1.00 94.38 299 LEU A CA 1
ATOM 2291 C C . LEU A 1 299 ? 17.904 -7.215 -18.799 1.00 94.38 299 LEU A C 1
ATOM 2293 O O . LEU A 1 299 ? 18.431 -8.243 -19.211 1.00 94.38 299 LEU A O 1
ATOM 2297 N N . SER A 1 300 ? 17.607 -7.022 -17.514 1.00 90.12 300 SER A N 1
ATOM 2298 C CA . SER A 1 300 ? 17.871 -7.986 -16.441 1.00 90.12 300 SER A CA 1
ATOM 2299 C C . SER A 1 300 ? 17.085 -9.289 -16.610 1.00 90.12 300 SER A C 1
ATOM 2301 O O . SER A 1 300 ? 17.513 -10.323 -16.103 1.00 90.12 300 SER A O 1
ATOM 2303 N N . PHE A 1 301 ? 15.964 -9.247 -17.339 1.00 89.75 301 PHE A N 1
ATOM 2304 C CA . PHE A 1 301 ? 15.049 -10.377 -17.520 1.00 89.75 301 PHE A CA 1
ATOM 2305 C C . PHE A 1 301 ? 14.966 -10.886 -18.964 1.00 89.75 301 PHE A C 1
ATOM 2307 O O . PHE A 1 301 ? 14.228 -11.834 -19.227 1.00 89.75 301 PHE A O 1
ATOM 2314 N N . VAL A 1 302 ? 15.699 -10.295 -19.916 1.00 91.69 302 VAL A N 1
ATOM 2315 C CA . VAL A 1 302 ? 15.673 -10.733 -21.322 1.00 91.69 302 VAL A CA 1
ATOM 2316 C C . VAL A 1 302 ? 16.671 -11.877 -21.534 1.00 91.69 302 VAL A C 1
ATOM 2318 O O . VAL A 1 302 ? 17.881 -11.653 -21.473 1.00 91.69 302 VAL A O 1
ATOM 2321 N N . PRO A 1 303 ? 16.227 -13.104 -21.874 1.00 91.56 303 PRO A N 1
ATOM 2322 C CA . PRO A 1 303 ? 17.149 -14.207 -22.115 1.00 91.56 303 PRO A CA 1
ATOM 2323 C C . PRO A 1 303 ? 18.098 -13.916 -23.284 1.00 91.56 303 PRO A C 1
ATOM 2325 O O . PRO A 1 303 ? 17.705 -13.371 -24.317 1.00 91.56 303 PRO A O 1
ATOM 2328 N N . LEU A 1 304 ? 19.350 -14.375 -23.185 1.00 91.25 304 LEU A N 1
ATOM 2329 C CA . LEU A 1 304 ? 20.378 -14.131 -24.213 1.00 91.25 304 LEU A CA 1
ATOM 2330 C C . LEU A 1 304 ? 19.969 -14.622 -25.614 1.00 91.25 304 LEU A C 1
ATOM 2332 O O . LEU A 1 304 ? 20.368 -14.037 -26.622 1.00 91.25 304 LEU A O 1
ATOM 2336 N N . ARG A 1 305 ? 19.173 -15.697 -25.692 1.00 89.25 305 ARG A N 1
ATOM 2337 C CA . ARG A 1 305 ? 18.626 -16.216 -26.958 1.00 89.25 305 ARG A CA 1
ATOM 2338 C C . ARG A 1 305 ? 17.658 -15.230 -27.614 1.00 89.25 305 ARG A C 1
ATOM 2340 O O . ARG A 1 305 ? 17.725 -15.029 -28.825 1.00 89.25 305 ARG A O 1
ATOM 2347 N N . ASP A 1 306 ? 16.824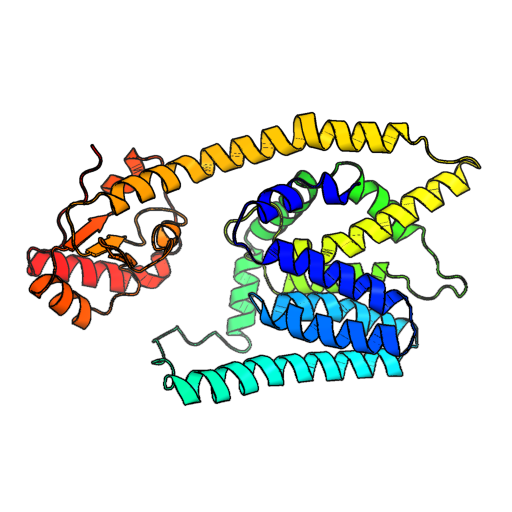 -14.579 -26.811 1.00 93.12 306 ASP A N 1
ATOM 2348 C CA . ASP A 1 306 ? 15.804 -13.649 -27.280 1.00 93.12 306 ASP A CA 1
ATOM 2349 C C . ASP A 1 306 ? 16.445 -12.316 -27.661 1.00 93.12 306 ASP A C 1
ATOM 2351 O O . ASP A 1 306 ? 16.047 -11.705 -28.648 1.00 93.12 306 ASP A O 1
ATOM 2355 N N . LEU A 1 307 ? 17.536 -11.935 -26.991 1.00 94.44 307 LEU A N 1
ATOM 2356 C CA . LEU A 1 307 ? 18.336 -10.767 -27.357 1.00 94.44 307 LEU A CA 1
ATOM 2357 C C . LEU A 1 307 ? 18.877 -10.851 -28.794 1.00 94.44 307 LEU A C 1
ATOM 2359 O O . LEU A 1 307 ? 18.814 -9.870 -29.535 1.00 94.44 307 LEU A O 1
ATOM 2363 N N . ARG A 1 308 ? 19.345 -12.033 -29.229 1.00 93.69 308 ARG A N 1
ATOM 2364 C CA . ARG A 1 308 ? 19.784 -12.251 -30.623 1.00 93.69 308 ARG A CA 1
ATOM 2365 C C . ARG A 1 308 ? 18.644 -12.037 -31.610 1.00 93.69 308 ARG A C 1
ATOM 2367 O O . ARG A 1 308 ? 18.835 -11.374 -32.626 1.00 93.69 308 ARG A O 1
ATOM 2374 N N . ARG A 1 309 ? 17.469 -12.589 -31.299 1.00 94.19 309 ARG A N 1
ATOM 2375 C CA . ARG A 1 309 ? 16.273 -12.453 -32.134 1.00 94.19 309 ARG A CA 1
ATOM 2376 C C . ARG A 1 309 ? 15.845 -10.991 -32.229 1.00 94.19 309 ARG A C 1
ATOM 2378 O O . ARG A 1 309 ? 15.674 -10.498 -33.336 1.00 94.19 309 ARG A O 1
ATOM 2385 N N . LEU A 1 310 ? 15.756 -10.292 -31.097 1.00 95.31 310 LEU A N 1
ATOM 2386 C CA . LEU A 1 310 ? 15.396 -8.874 -31.040 1.00 95.31 310 LEU A CA 1
ATOM 2387 C C . LEU A 1 310 ? 16.336 -8.014 -31.888 1.00 95.31 310 LEU A C 1
ATOM 2389 O O . LEU A 1 310 ? 15.868 -7.197 -32.672 1.00 95.31 310 LEU A O 1
ATOM 2393 N N . CYS A 1 311 ? 17.647 -8.234 -31.786 1.00 95.69 311 CYS A N 1
ATOM 2394 C CA . CYS A 1 311 ? 18.631 -7.504 -32.584 1.00 95.69 311 CYS A CA 1
ATOM 2395 C C . CYS A 1 311 ? 18.552 -7.794 -34.087 1.00 95.69 311 CYS A C 1
ATOM 2397 O O . CYS A 1 311 ? 18.925 -6.939 -34.885 1.00 95.69 311 CYS A O 1
ATOM 2399 N N . ALA A 1 312 ? 18.083 -8.981 -34.479 1.00 95.19 312 ALA A N 1
ATOM 2400 C CA . ALA A 1 312 ? 17.911 -9.342 -35.882 1.00 95.19 312 ALA A CA 1
ATOM 2401 C C . ALA A 1 312 ? 16.607 -8.789 -36.485 1.00 95.19 312 ALA A C 1
ATOM 2403 O O . ALA A 1 312 ? 16.567 -8.511 -37.680 1.00 95.19 312 ALA A O 1
ATOM 2404 N N . THR A 1 313 ? 15.541 -8.644 -35.688 1.00 95.06 313 THR A N 1
ATOM 2405 C CA . THR A 1 313 ? 14.193 -8.331 -36.201 1.00 95.06 313 THR A CA 1
ATOM 2406 C C . THR A 1 313 ? 13.694 -6.923 -35.888 1.00 95.06 313 THR A C 1
ATOM 2408 O O . THR A 1 313 ? 12.676 -6.513 -36.440 1.00 95.06 313 THR A O 1
ATOM 2411 N N . SER A 1 314 ? 14.354 -6.197 -34.987 1.00 95.56 314 SER A N 1
ATOM 2412 C CA . SER A 1 314 ? 13.831 -4.954 -34.417 1.00 95.56 314 SER A CA 1
ATOM 2413 C C . SER A 1 314 ? 14.915 -3.884 -34.326 1.00 95.56 314 SER A C 1
ATOM 2415 O O . SER A 1 314 ? 16.090 -4.180 -34.113 1.00 95.56 314 SER A O 1
ATOM 2417 N N . ARG A 1 315 ? 14.531 -2.604 -34.404 1.00 96.44 315 ARG A N 1
ATOM 2418 C CA . ARG A 1 315 ? 15.434 -1.510 -34.027 1.00 96.44 315 ARG A CA 1
ATOM 2419 C C . ARG A 1 315 ? 15.509 -1.438 -32.510 1.00 96.44 315 ARG A C 1
ATOM 2421 O O . ARG A 1 315 ? 14.538 -1.052 -31.859 1.00 96.44 315 ARG A O 1
ATOM 2428 N N . VAL A 1 316 ? 16.657 -1.828 -31.968 1.00 97.44 316 VAL A N 1
ATOM 2429 C CA . VAL A 1 316 ? 16.902 -1.887 -30.525 1.00 97.44 316 VAL A CA 1
ATOM 2430 C C . VAL A 1 316 ? 17.754 -0.704 -30.083 1.00 97.44 316 VAL A C 1
ATOM 2432 O O . VAL A 1 316 ? 18.847 -0.472 -30.612 1.00 97.44 316 VAL A O 1
ATOM 2435 N N . MET A 1 317 ? 17.272 0.006 -29.069 1.00 97.88 317 MET A N 1
ATOM 2436 C CA . MET A 1 317 ? 18.044 1.008 -28.338 1.00 97.88 317 MET A CA 1
ATOM 2437 C C . MET A 1 317 ? 18.240 0.580 -26.888 1.00 97.88 317 MET A C 1
ATOM 2439 O O . MET A 1 317 ? 17.513 -0.276 -26.389 1.00 97.88 317 MET A O 1
ATOM 2443 N N . ILE A 1 318 ? 19.234 1.157 -26.221 1.00 97.06 318 ILE A N 1
ATOM 2444 C CA . ILE A 1 318 ? 19.526 0.901 -24.813 1.00 97.06 318 ILE A CA 1
ATOM 2445 C C . ILE A 1 318 ? 19.495 2.200 -24.014 1.00 97.06 318 ILE A C 1
ATOM 2447 O O . ILE A 1 318 ? 19.917 3.253 -24.503 1.00 97.06 318 ILE A O 1
ATOM 2451 N N . PHE A 1 319 ? 18.952 2.108 -22.808 1.00 97.00 319 PHE A N 1
ATOM 2452 C CA . PHE A 1 319 ? 18.978 3.150 -21.799 1.00 97.00 319 PHE A CA 1
ATOM 2453 C C . PHE A 1 319 ? 19.766 2.646 -20.594 1.00 97.00 319 PHE A C 1
ATOM 2455 O O . PHE A 1 319 ? 19.358 1.669 -19.966 1.00 97.00 319 PHE A O 1
ATOM 2462 N N . ASP A 1 320 ? 20.901 3.277 -20.307 1.00 94.12 320 ASP A N 1
ATOM 2463 C CA . ASP A 1 320 ? 21.801 2.875 -19.228 1.00 94.12 320 ASP A CA 1
ATOM 2464 C C . ASP A 1 320 ? 22.138 4.020 -18.259 1.00 94.12 320 ASP A C 1
ATOM 2466 O O . ASP A 1 320 ? 21.594 5.125 -18.329 1.00 94.12 320 ASP A O 1
ATOM 2470 N N . GLU A 1 321 ? 23.031 3.734 -17.312 1.00 92.50 321 GLU A N 1
ATOM 2471 C CA . GLU A 1 321 ? 23.454 4.664 -16.265 1.00 92.50 321 GLU A CA 1
ATOM 2472 C C . GLU A 1 321 ? 23.981 5.997 -16.816 1.00 92.50 321 GLU A C 1
ATOM 2474 O O . GLU A 1 321 ? 23.725 7.053 -16.228 1.00 92.50 321 GLU A O 1
ATOM 2479 N N . GLY A 1 322 ? 24.663 5.972 -17.966 1.00 93.00 322 GLY A N 1
ATOM 2480 C CA . GLY A 1 322 ? 25.201 7.176 -18.597 1.00 93.00 322 GLY A CA 1
ATOM 2481 C C . GLY A 1 322 ? 24.109 8.146 -19.046 1.00 93.00 322 GLY A C 1
ATOM 2482 O O . GLY A 1 322 ? 24.352 9.347 -19.129 1.00 93.00 322 GLY A O 1
ATOM 2483 N N . GLN A 1 323 ? 22.898 7.643 -19.288 1.00 95.31 323 GLN A N 1
ATOM 2484 C CA . GLN A 1 323 ? 21.737 8.425 -19.711 1.00 95.31 323 GLN A CA 1
ATOM 2485 C C . GLN A 1 323 ? 20.780 8.712 -18.550 1.00 95.31 323 GLN A C 1
ATOM 2487 O O . GLN A 1 323 ? 20.145 9.764 -18.517 1.00 95.31 323 GLN A O 1
ATOM 2492 N N . ALA A 1 324 ? 20.699 7.808 -17.574 1.00 94.56 324 ALA A N 1
ATOM 2493 C CA . ALA A 1 324 ? 19.867 7.964 -16.389 1.00 94.56 324 ALA A CA 1
ATOM 2494 C C . ALA A 1 324 ? 20.389 9.055 -15.439 1.00 94.56 324 ALA A C 1
ATOM 2496 O O . ALA A 1 324 ? 19.610 9.890 -14.969 1.00 94.56 324 ALA A O 1
ATOM 2497 N N . ARG A 1 325 ? 21.707 9.102 -15.192 1.00 92.94 325 ARG A N 1
ATOM 2498 C CA . ARG A 1 325 ? 22.316 10.082 -14.274 1.00 92.94 325 ARG A CA 1
ATOM 2499 C C . ARG A 1 325 ? 22.083 11.541 -14.701 1.00 92.94 325 ARG A C 1
ATOM 2501 O O . ARG A 1 325 ? 21.641 12.315 -13.852 1.00 92.94 325 ARG A O 1
ATOM 2508 N N . PRO A 1 326 ? 22.300 11.945 -15.972 1.00 93.50 326 PRO A N 1
ATOM 2509 C CA . PRO A 1 326 ? 22.008 13.310 -16.423 1.00 93.50 326 PRO A CA 1
ATOM 2510 C C . PRO A 1 326 ? 20.542 13.723 -16.261 1.00 93.50 326 PRO A C 1
ATOM 2512 O O . PRO A 1 326 ? 20.255 14.899 -16.068 1.00 93.50 326 PRO A O 1
ATOM 2515 N N . LEU A 1 327 ? 19.612 12.763 -16.301 1.00 94.06 327 LEU A N 1
ATOM 2516 C CA . LEU A 1 327 ? 18.184 13.013 -16.092 1.00 94.06 327 LEU A CA 1
ATOM 2517 C C . LEU A 1 327 ? 17.806 13.163 -14.607 1.00 94.06 327 LEU A C 1
ATOM 2519 O O . LEU A 1 327 ? 16.646 13.431 -14.299 1.00 94.06 327 LEU A O 1
ATOM 2523 N N . GLY A 1 328 ? 18.766 13.013 -13.687 1.00 93.88 328 GLY A N 1
ATOM 2524 C CA . GLY A 1 328 ? 18.573 13.161 -12.244 1.00 93.88 328 GLY A CA 1
ATOM 2525 C C . GLY A 1 328 ? 18.164 11.874 -11.524 1.00 93.88 328 GLY A C 1
ATOM 2526 O O . GLY A 1 328 ? 17.750 11.934 -10.364 1.00 93.88 328 GLY A O 1
ATOM 2527 N N . ILE A 1 329 ? 18.255 10.714 -12.184 1.00 94.06 329 ILE A N 1
ATOM 2528 C CA . ILE A 1 329 ? 18.006 9.420 -11.537 1.00 94.06 329 ILE A CA 1
ATOM 2529 C C . ILE A 1 329 ? 19.152 9.124 -10.567 1.00 94.06 329 ILE A C 1
ATOM 2531 O O . ILE A 1 329 ? 20.331 9.279 -10.893 1.00 94.06 329 ILE A O 1
ATOM 2535 N N . ARG A 1 330 ? 18.799 8.725 -9.341 1.00 90.19 330 ARG A N 1
ATOM 2536 C CA . ARG A 1 330 ? 19.782 8.483 -8.281 1.00 90.19 330 ARG A CA 1
ATOM 2537 C C . ARG A 1 330 ? 20.558 7.190 -8.546 1.00 90.19 330 ARG A C 1
ATOM 2539 O O . ARG A 1 330 ? 19.948 6.197 -8.949 1.00 90.19 330 ARG A O 1
ATOM 2546 N N . PRO A 1 331 ? 21.868 7.166 -8.244 1.00 86.88 331 PRO A N 1
ATOM 2547 C CA . PRO A 1 331 ? 22.628 5.925 -8.263 1.00 86.88 331 PRO A CA 1
ATOM 2548 C C . PRO A 1 331 ? 22.086 4.953 -7.207 1.00 86.88 331 PRO A C 1
ATOM 2550 O O . PRO A 1 331 ? 21.478 5.362 -6.214 1.00 86.88 331 PRO A O 1
ATOM 2553 N N . GLY A 1 332 ? 22.331 3.665 -7.418 1.00 78.00 332 GLY A N 1
ATOM 2554 C CA . GLY A 1 332 ? 21.812 2.576 -6.592 1.00 78.00 332 GLY A CA 1
ATOM 2555 C C . GLY A 1 332 ? 21.007 1.589 -7.431 1.00 78.00 332 GLY A C 1
ATOM 2556 O O . GLY A 1 332 ? 21.058 1.649 -8.654 1.00 78.00 332 GLY A O 1
ATOM 2557 N N . GLY A 1 333 ? 20.276 0.687 -6.778 1.00 69.56 333 GLY A N 1
ATOM 2558 C CA . GLY A 1 333 ? 19.430 -0.311 -7.439 1.00 69.56 333 GLY A CA 1
ATOM 2559 C C . GLY A 1 333 ? 19.795 -1.750 -7.078 1.00 69.56 333 GLY A C 1
ATOM 2560 O O . GLY A 1 333 ? 20.871 -2.034 -6.554 1.00 69.56 333 GLY A O 1
ATOM 2561 N N . ASP A 1 334 ? 18.875 -2.665 -7.372 1.00 64.69 334 ASP A N 1
ATOM 2562 C CA . ASP A 1 334 ? 18.974 -4.089 -7.026 1.00 64.69 334 ASP A CA 1
ATOM 2563 C C . ASP A 1 334 ? 19.723 -4.922 -8.091 1.00 64.69 334 ASP A C 1
ATOM 2565 O O . ASP A 1 334 ? 19.775 -6.155 -8.010 1.00 64.69 334 ASP A O 1
ATOM 2569 N N . ALA A 1 335 ? 20.345 -4.257 -9.072 1.00 65.25 335 ALA A N 1
ATOM 2570 C CA . ALA A 1 335 ? 21.015 -4.874 -10.217 1.00 65.25 335 ALA A CA 1
ATOM 2571 C C . ALA A 1 335 ? 22.119 -5.869 -9.843 1.00 65.25 335 ALA A C 1
ATOM 2573 O O . ALA A 1 335 ? 22.396 -6.787 -10.612 1.00 65.25 335 ALA A O 1
ATOM 2574 N N . GLY A 1 336 ? 22.702 -5.750 -8.643 1.00 67.00 336 GLY A N 1
ATOM 2575 C CA . GLY A 1 336 ? 23.718 -6.682 -8.147 1.00 67.00 336 GLY A CA 1
ATOM 2576 C C . GLY A 1 336 ? 23.268 -8.150 -8.175 1.00 67.00 336 GLY A C 1
ATOM 2577 O O . GLY A 1 336 ? 24.097 -9.043 -8.336 1.00 67.00 336 GLY A O 1
ATOM 2578 N N . LYS A 1 337 ? 21.954 -8.416 -8.109 1.00 71.12 337 LYS A N 1
ATOM 2579 C CA . LYS A 1 337 ? 21.381 -9.768 -8.255 1.00 71.12 337 LYS A CA 1
ATOM 2580 C C . LYS A 1 337 ? 21.539 -10.339 -9.672 1.00 71.12 337 LYS A C 1
ATOM 2582 O O . LYS A 1 337 ? 21.640 -11.553 -9.826 1.00 71.12 337 LYS A O 1
ATOM 2587 N N . TYR A 1 338 ? 21.606 -9.479 -10.687 1.00 81.62 338 TYR A N 1
ATOM 2588 C CA . TYR A 1 338 ? 21.635 -9.833 -12.110 1.00 81.62 338 TYR A CA 1
ATOM 2589 C C . TYR A 1 338 ? 22.949 -9.455 -12.803 1.00 81.62 338 TYR A C 1
ATOM 2591 O O . TYR A 1 338 ? 23.049 -9.574 -14.023 1.00 81.62 338 TYR A O 1
ATOM 2599 N N . GLU A 1 339 ? 23.979 -9.048 -12.055 1.00 85.69 339 GLU A N 1
ATOM 2600 C CA . GLU A 1 339 ? 25.215 -8.481 -12.613 1.00 85.69 339 GLU A CA 1
ATOM 2601 C C . GLU A 1 339 ? 25.853 -9.386 -13.675 1.00 85.69 339 GLU A C 1
ATOM 2603 O O . GLU A 1 339 ? 26.152 -8.946 -14.785 1.00 85.69 339 GLU A O 1
ATOM 2608 N N . ARG A 1 340 ? 25.985 -10.689 -13.382 1.00 87.50 340 ARG A N 1
ATOM 2609 C CA . ARG A 1 340 ? 26.534 -11.664 -14.342 1.00 87.50 340 ARG A CA 1
ATOM 2610 C C . ARG A 1 340 ? 25.735 -11.698 -15.644 1.00 87.50 340 ARG A C 1
ATOM 2612 O O . ARG A 1 340 ? 26.328 -11.710 -16.721 1.00 87.50 340 ARG A O 1
ATOM 2619 N N . HIS A 1 341 ? 24.407 -11.691 -15.548 1.00 90.06 341 HIS A N 1
ATOM 2620 C CA . HIS A 1 341 ? 23.533 -11.685 -16.715 1.00 90.06 341 HIS A CA 1
ATOM 2621 C C . HIS A 1 341 ? 23.678 -10.379 -17.508 1.00 90.06 341 HIS A C 1
ATOM 2623 O O . HIS A 1 341 ? 23.901 -10.424 -18.715 1.00 90.06 341 HIS A O 1
ATOM 2629 N N . LEU A 1 342 ? 23.645 -9.223 -16.840 1.00 92.12 342 LEU A N 1
ATOM 2630 C CA . LEU A 1 342 ? 23.762 -7.908 -17.477 1.00 92.12 342 LEU A CA 1
ATOM 2631 C C . LEU A 1 342 ? 25.109 -7.717 -18.191 1.00 92.12 342 LEU A C 1
ATOM 2633 O O . LEU A 1 342 ? 25.140 -7.209 -19.316 1.00 92.12 342 LEU A O 1
ATOM 2637 N N . VAL A 1 343 ? 26.214 -8.190 -17.601 1.00 93.44 343 VAL A N 1
ATOM 2638 C CA . VAL A 1 343 ? 27.540 -8.199 -18.244 1.00 93.44 343 VAL A CA 1
ATOM 2639 C C . VAL A 1 343 ? 27.520 -9.032 -19.528 1.00 93.44 343 VAL A C 1
ATOM 2641 O O . VAL A 1 343 ? 27.953 -8.555 -20.581 1.00 93.44 343 VAL A O 1
ATOM 2644 N N . MET A 1 344 ? 26.976 -10.253 -19.476 1.00 94.50 344 MET A N 1
ATOM 2645 C CA . MET A 1 344 ? 26.867 -11.120 -20.655 1.00 94.50 344 MET A CA 1
ATOM 2646 C C . MET A 1 344 ? 25.961 -10.515 -21.735 1.00 94.50 344 MET A C 1
ATOM 2648 O O . MET A 1 344 ? 26.313 -10.537 -22.917 1.00 94.50 344 MET A O 1
ATOM 2652 N N . SER A 1 345 ? 24.824 -9.939 -21.342 1.00 95.44 345 SER A N 1
ATOM 2653 C CA . SER A 1 345 ? 23.871 -9.294 -22.246 1.00 95.44 345 SER A CA 1
ATOM 2654 C C . SER A 1 345 ? 24.493 -8.087 -22.953 1.00 95.44 345 SER A C 1
ATOM 2656 O O . SER A 1 345 ? 24.385 -7.971 -24.175 1.00 95.44 345 SER A O 1
ATOM 2658 N N . ARG A 1 346 ? 25.237 -7.228 -22.241 1.00 95.62 346 ARG A N 1
ATOM 2659 C CA . ARG A 1 346 ? 25.949 -6.085 -22.848 1.00 95.62 346 ARG A CA 1
ATOM 2660 C C . ARG A 1 346 ? 27.072 -6.521 -23.783 1.00 95.62 346 ARG A C 1
ATOM 2662 O O . ARG A 1 346 ? 27.197 -5.961 -24.871 1.00 95.62 346 ARG A O 1
ATOM 2669 N N . ALA A 1 347 ? 27.848 -7.540 -23.411 1.00 96.12 347 ALA A N 1
ATOM 2670 C CA . ALA A 1 347 ? 28.880 -8.096 -24.286 1.00 96.12 347 ALA A CA 1
ATOM 2671 C C . ALA A 1 347 ? 28.279 -8.661 -25.587 1.00 96.12 347 ALA A C 1
ATOM 2673 O O . ALA A 1 347 ? 28.822 -8.455 -26.676 1.00 96.12 347 ALA A O 1
ATOM 2674 N N . LEU A 1 348 ? 27.125 -9.330 -25.492 1.00 96.44 348 LEU A N 1
ATOM 2675 C CA . LEU A 1 348 ? 26.404 -9.842 -26.654 1.00 96.44 348 LEU A CA 1
ATOM 2676 C C . LEU A 1 348 ? 25.873 -8.711 -27.549 1.00 96.44 348 LEU A C 1
ATOM 2678 O O . LEU A 1 348 ? 26.074 -8.772 -28.760 1.00 96.44 348 LEU A O 1
ATOM 2682 N N . LEU A 1 349 ? 25.258 -7.669 -26.979 1.00 96.50 349 LEU A N 1
ATOM 2683 C CA . LEU A 1 349 ? 24.798 -6.490 -27.731 1.00 96.50 349 LEU A CA 1
ATOM 2684 C C . LEU A 1 349 ? 25.937 -5.825 -28.509 1.00 96.50 349 LEU A C 1
ATOM 2686 O O . LEU A 1 349 ? 25.792 -5.562 -29.705 1.00 96.50 349 LEU A O 1
ATOM 2690 N N . ALA A 1 350 ? 27.091 -5.635 -27.862 1.00 96.06 350 ALA A N 1
ATOM 2691 C CA . ALA A 1 350 ? 28.279 -5.071 -28.495 1.00 96.06 350 ALA A CA 1
ATOM 2692 C C . ALA A 1 350 ? 28.767 -5.936 -29.670 1.00 96.06 350 ALA A C 1
ATOM 2694 O O . ALA A 1 350 ? 29.006 -5.419 -30.763 1.00 96.06 350 ALA A O 1
ATOM 2695 N N . ARG A 1 351 ? 28.838 -7.264 -29.488 1.00 96.88 351 ARG A N 1
ATOM 2696 C CA . ARG A 1 351 ? 29.220 -8.208 -30.554 1.00 96.88 351 ARG A CA 1
ATOM 2697 C C . ARG A 1 351 ? 28.254 -8.172 -31.741 1.00 96.88 351 ARG A C 1
ATOM 2699 O O . ARG A 1 351 ? 28.692 -8.288 -32.882 1.00 96.88 351 ARG A O 1
ATOM 2706 N N . LEU A 1 352 ? 26.960 -8.007 -31.478 1.00 95.81 352 LEU A N 1
ATOM 2707 C CA . LEU A 1 352 ? 25.915 -7.909 -32.502 1.00 95.81 352 LEU A CA 1
ATOM 2708 C C . LEU A 1 352 ? 25.796 -6.505 -33.118 1.00 95.81 352 LEU A C 1
ATOM 2710 O O . LEU A 1 352 ? 24.971 -6.317 -34.008 1.00 95.81 352 LEU A O 1
ATOM 2714 N N . ARG A 1 353 ? 26.587 -5.520 -32.659 1.00 94.88 353 ARG A N 1
ATOM 2715 C CA . ARG A 1 353 ? 26.476 -4.098 -33.046 1.00 94.88 353 ARG A CA 1
ATOM 2716 C C . ARG A 1 353 ? 25.043 -3.562 -32.896 1.00 94.88 353 ARG A C 1
ATOM 2718 O O . ARG A 1 353 ? 24.551 -2.799 -33.726 1.00 94.88 353 ARG A O 1
ATOM 2725 N N . CYS A 1 354 ? 24.385 -3.982 -31.822 1.00 95.62 354 CYS A N 1
ATOM 2726 C CA . CYS A 1 354 ? 22.985 -3.728 -31.507 1.00 95.62 354 CYS A CA 1
ATOM 2727 C C . CYS A 1 354 ? 22.867 -2.925 -30.201 1.00 95.62 354 CYS A C 1
ATOM 2729 O O . CYS A 1 354 ? 23.773 -2.963 -29.372 1.00 95.62 354 CYS A O 1
ATOM 2731 N N . GLY A 1 355 ? 21.753 -2.212 -29.997 1.00 92.06 355 GLY A N 1
ATOM 2732 C CA . GLY A 1 355 ? 21.526 -1.425 -28.780 1.00 92.06 355 GLY A CA 1
ATOM 2733 C C . GLY A 1 355 ? 22.233 -0.073 -28.819 1.00 92.06 355 GLY A C 1
ATOM 2734 O O . GLY A 1 355 ? 23.141 0.186 -28.035 1.00 92.06 355 GLY A O 1
ATOM 2735 N N . ARG A 1 356 ? 21.821 0.805 -29.742 1.00 94.81 356 ARG A N 1
ATOM 2736 C CA . ARG A 1 356 ? 22.313 2.195 -29.759 1.00 94.81 356 ARG A CA 1
ATOM 2737 C C . ARG A 1 356 ? 21.773 2.967 -28.542 1.00 94.81 356 ARG A C 1
ATOM 2739 O O . ARG A 1 356 ? 20.629 2.719 -28.164 1.00 94.81 356 ARG A O 1
ATOM 2746 N N . PRO A 1 357 ? 22.522 3.913 -27.954 1.00 96.25 357 PRO A N 1
ATOM 2747 C CA . PRO A 1 357 ? 22.014 4.714 -26.841 1.00 96.25 357 PRO A CA 1
ATOM 2748 C C . PRO A 1 357 ? 20.780 5.533 -27.242 1.00 96.25 357 PRO A C 1
ATOM 2750 O O . PRO A 1 357 ? 20.777 6.164 -28.300 1.00 96.25 357 PRO A O 1
ATOM 2753 N N . VAL A 1 358 ? 19.741 5.534 -26.403 1.00 96.38 358 VAL A N 1
ATOM 2754 C CA . VAL A 1 358 ? 18.576 6.439 -26.525 1.00 96.38 358 VAL A CA 1
ATOM 2755 C C . VAL A 1 358 ? 19.010 7.925 -26.526 1.00 96.38 358 VAL A C 1
ATOM 2757 O O . VAL A 1 358 ? 19.762 8.346 -25.645 1.00 96.38 358 VAL A O 1
ATOM 2760 N N . PRO A 1 359 ? 18.539 8.755 -27.473 1.00 93.56 359 PRO A N 1
ATOM 2761 C CA . PRO A 1 359 ? 18.838 10.184 -27.479 1.00 93.56 359 PRO A CA 1
ATOM 2762 C C . PRO A 1 359 ? 18.075 10.884 -26.347 1.00 93.56 359 PRO A C 1
ATOM 2764 O O . PRO A 1 359 ? 16.865 10.720 -26.225 1.00 93.56 359 PRO A O 1
ATOM 2767 N N . ILE A 1 360 ? 18.782 11.662 -25.525 1.00 88.44 360 ILE A N 1
ATOM 2768 C CA . ILE A 1 360 ? 18.234 12.361 -24.344 1.00 88.44 360 ILE A CA 1
ATOM 2769 C C . ILE A 1 360 ? 17.996 13.868 -24.575 1.00 88.44 360 ILE A C 1
ATOM 2771 O O . ILE A 1 360 ? 17.841 14.604 -23.605 1.00 88.44 360 ILE A O 1
ATOM 2775 N N . GLY A 1 361 ? 18.018 14.309 -25.841 1.00 67.56 361 GLY A N 1
ATOM 2776 C CA . GLY A 1 361 ? 17.940 15.716 -26.264 1.00 67.56 361 GLY A CA 1
ATOM 2777 C C . GLY A 1 361 ? 16.571 16.361 -26.106 1.00 67.56 361 GLY A C 1
ATOM 2778 O O . GLY A 1 361 ? 15.561 15.682 -26.408 1.00 67.56 361 GLY A O 1
#

Radius of gyration: 24.25 Å; chains: 1; bounding box: 54×47×68 Å

Sequence (361 aa):
MLALTSTQLVATAMTAYAMTAHFALNAIWLAFYLRRDPLGHAVAIAIGLLATGLHQFQFHVLFVSGFIVWDFASGRWRTASIYLVACFGYLVAWDIGYWRLLVDGMFGAAPLGDEPARPFGLARLLYYAGRIGDLQPISSLVRFAAWQNILLLPLASVGAFSLRDAEDRPTIMVACAVSCTVGLLSMIYQGHGYGYRYLHGLIPCFCLLAAGGWVRLSAMRGRPMPAALLWVGCGFALAFTAPVALTLSHAFLHPYAAAYRVLRKAPADVVLVDGRGGAFIEDLVRIDGPIARPILLDLSFVPLRDLRRLCATSRVMIFDEGQARPLGIRPGGDAGKYERHLVMSRALLARLRCGRPVPIG

Foldseek 3Di:
DQLVLQLQLVVCVVDPDCLVVLQVLLLQLVVLVVVPDPVSLVVSLVSLLVSCQGDHNCLSVLLCVLVLVLCVQQVVPVSSVVVVVSSVVSCCCRVVVPVVCPVCVVPNDDPPDVPPDQDDDPVNVVVLVVLVPDCQLVVLVVLQCLRTQVLLQVLLVLLLVPDADPVRGHDLNSSLVSSVVSLSSVDSDDADGHRHRSCSSVSSSSNVSSVSSQVVVCVVVVHHDDVVVVVVSSCCSVVPSNVVSVVVVCVQCVLLVLVLVLQQPFPWLEEEEEQQLAAPSVVSQDDPDPDDPNHYDHQLPQDLVVLVVCLVPIQYAYEHNVLSVVSPHHGDGPCVVRVVSSVVSVVSCVVSVHHHYRDSD

pLDDT: mean 89.17, std 10.48, range [46.66, 98.38]